Protein AF-G5JP55-F1 (afdb_monomer_lite)

Structure (mmCIF, N/CA/C/O backbone):
data_AF-G5JP55-F1
#
_entry.id   AF-G5JP55-F1
#
loop_
_atom_site.group_PDB
_atom_site.id
_atom_site.type_symbol
_atom_site.label_atom_id
_atom_site.label_alt_id
_atom_site.label_comp_id
_atom_site.label_asym_id
_atom_site.label_entity_id
_atom_site.label_seq_id
_atom_site.pdbx_PDB_ins_code
_atom_site.Cartn_x
_atom_site.Cartn_y
_atom_site.Cartn_z
_atom_site.occupancy
_atom_site.B_iso_or_equiv
_atom_site.auth_seq_id
_atom_site.auth_comp_id
_atom_site.auth_asym_id
_atom_site.auth_atom_id
_atom_site.pdbx_PDB_model_num
ATOM 1 N N . MET A 1 1 ? 12.398 4.820 -19.595 1.00 31.05 1 MET A N 1
ATOM 2 C CA . MET A 1 1 ? 13.301 5.887 -19.100 1.00 31.05 1 MET A CA 1
ATOM 3 C C . MET A 1 1 ? 13.538 5.677 -17.609 1.00 31.05 1 MET A C 1
ATOM 5 O O . MET A 1 1 ? 12.608 5.851 -16.837 1.00 31.05 1 MET A O 1
ATOM 9 N N . LYS A 1 2 ? 14.737 5.247 -17.197 1.00 30.53 2 LYS A N 1
ATOM 10 C CA . LYS A 1 2 ? 15.070 5.029 -15.778 1.00 30.53 2 LYS A CA 1
ATOM 11 C C . LYS A 1 2 ? 15.556 6.357 -15.182 1.00 30.53 2 LYS A C 1
ATOM 13 O O . LYS A 1 2 ? 16.634 6.822 -15.541 1.00 30.53 2 LYS A O 1
ATOM 18 N N . ARG A 1 3 ? 14.743 7.008 -14.343 1.00 32.28 3 ARG A N 1
ATOM 19 C CA . ARG A 1 3 ? 15.126 8.248 -13.647 1.00 32.28 3 ARG A CA 1
ATOM 20 C C . ARG A 1 3 ? 16.061 7.881 -12.488 1.00 32.28 3 ARG A C 1
ATOM 22 O O . ARG A 1 3 ? 15.629 7.239 -11.541 1.00 32.28 3 ARG A O 1
ATOM 29 N N . LYS A 1 4 ? 17.345 8.241 -12.586 1.00 31.53 4 LYS A N 1
ATOM 30 C CA . LYS A 1 4 ? 18.310 8.133 -11.481 1.00 31.53 4 LYS A CA 1
ATOM 31 C C . LYS A 1 4 ? 18.126 9.354 -10.580 1.00 31.53 4 LYS A C 1
ATOM 33 O O . LYS A 1 4 ? 18.517 10.448 -10.974 1.00 31.53 4 LYS A O 1
ATOM 38 N N . LEU A 1 5 ? 17.501 9.181 -9.418 1.00 36.06 5 LEU A N 1
ATOM 39 C CA . LEU A 1 5 ? 17.379 10.232 -8.410 1.00 36.06 5 LEU A CA 1
ATOM 40 C C . LEU A 1 5 ? 18.434 9.985 -7.325 1.00 36.06 5 LEU A C 1
ATOM 42 O O . LEU A 1 5 ? 18.391 8.982 -6.619 1.00 36.06 5 LEU A O 1
ATOM 46 N N . LEU A 1 6 ? 19.422 10.873 -7.258 1.00 40.09 6 LEU A N 1
ATOM 47 C CA . LEU A 1 6 ? 20.477 10.886 -6.250 1.00 40.09 6 LEU A CA 1
ATOM 48 C C . LEU A 1 6 ? 19.983 11.759 -5.091 1.00 40.09 6 LEU A C 1
ATOM 50 O O . LEU A 1 6 ? 19.770 12.945 -5.323 1.00 40.09 6 LEU A O 1
ATOM 54 N N . LEU A 1 7 ? 19.789 11.225 -3.880 1.00 39.97 7 LEU A N 1
ATOM 55 C CA . LEU A 1 7 ? 19.459 12.061 -2.718 1.00 39.97 7 LEU A CA 1
ATOM 56 C C . LEU A 1 7 ? 20.049 11.542 -1.399 1.00 39.97 7 LEU A C 1
ATOM 58 O O . LEU A 1 7 ? 20.184 10.346 -1.152 1.00 39.97 7 LEU A O 1
ATOM 62 N N . LEU A 1 8 ? 20.452 12.538 -0.614 1.00 34.12 8 LEU A N 1
ATOM 63 C CA . LEU A 1 8 ? 21.377 12.572 0.513 1.00 34.12 8 LEU A CA 1
ATOM 64 C C . LEU A 1 8 ? 20.809 11.888 1.773 1.00 34.12 8 LEU A C 1
ATOM 66 O O . LEU A 1 8 ? 19.683 12.171 2.181 1.00 34.12 8 LEU A O 1
ATOM 70 N N . LEU A 1 9 ? 21.612 11.040 2.428 1.00 37.06 9 LEU A N 1
ATOM 71 C CA . LEU A 1 9 ? 21.302 10.477 3.747 1.00 37.06 9 LEU A CA 1
ATOM 72 C C . LEU A 1 9 ? 21.323 11.578 4.819 1.00 37.06 9 LEU A C 1
ATOM 74 O O . LEU A 1 9 ? 22.388 12.093 5.153 1.00 37.06 9 LEU A O 1
ATOM 78 N N . CYS A 1 10 ? 20.182 11.847 5.451 1.00 31.34 10 CYS A N 1
ATOM 79 C CA . CYS A 1 10 ? 20.169 12.421 6.795 1.00 31.34 10 CYS A CA 1
ATOM 80 C C . CYS A 1 10 ? 20.219 11.281 7.819 1.00 31.34 10 CYS A C 1
ATOM 82 O O . CYS A 1 10 ? 19.204 10.671 8.151 1.00 31.34 10 CYS A O 1
ATOM 84 N N . LEU A 1 11 ? 21.433 10.996 8.293 1.00 40.41 11 LEU A N 1
ATOM 85 C CA . LEU A 1 11 ? 21.712 10.238 9.510 1.00 40.41 11 LEU A CA 1
ATOM 86 C C . LEU A 1 11 ? 21.425 11.116 10.736 1.00 40.41 11 LEU A C 1
ATOM 88 O O . LEU A 1 11 ? 22.062 12.148 10.914 1.00 40.41 11 LEU A O 1
ATOM 92 N N . LEU A 1 12 ? 20.525 10.664 11.607 1.00 37.44 12 LEU A N 1
ATOM 93 C CA . LEU A 1 12 ? 20.445 11.059 13.019 1.00 37.44 12 LEU A CA 1
ATOM 94 C C . LEU A 1 12 ? 20.212 9.750 13.800 1.00 37.44 12 LEU A C 1
ATOM 96 O O . LEU A 1 12 ? 19.154 9.144 13.663 1.00 37.44 12 LEU A O 1
ATOM 100 N N . ALA A 1 13 ? 21.284 9.092 14.271 1.00 38.56 13 ALA A N 1
ATOM 101 C CA . ALA A 1 13 ? 21.836 9.149 15.643 1.00 38.56 13 ALA A CA 1
ATOM 102 C C . ALA A 1 13 ? 20.791 8.703 16.692 1.00 38.56 13 ALA A C 1
ATOM 104 O O . ALA A 1 13 ? 19.726 9.294 16.776 1.00 38.56 13 ALA A O 1
ATOM 105 N N . SER A 1 14 ? 20.961 7.670 17.524 1.00 37.62 14 SER A N 1
ATOM 106 C CA . SER A 1 14 ? 22.057 7.275 18.437 1.00 37.62 14 SER A CA 1
ATOM 107 C C . SER A 1 14 ? 21.706 5.853 18.959 1.00 37.62 14 SER A C 1
ATOM 109 O O . SER A 1 14 ? 20.552 5.459 18.849 1.00 37.62 14 SER A O 1
ATOM 111 N N . GLY A 1 15 ? 22.532 4.990 19.548 1.00 33.09 15 GLY A N 1
ATOM 112 C CA . GLY A 1 15 ? 23.877 5.051 20.100 1.00 33.09 15 GLY A CA 1
ATOM 113 C C . GLY A 1 15 ? 24.236 3.667 20.690 1.00 33.09 15 GLY A C 1
ATOM 114 O O . GLY A 1 15 ? 23.366 2.822 20.879 1.00 33.09 15 GLY A O 1
ATOM 115 N N . ALA A 1 16 ? 25.529 3.477 20.969 1.00 34.06 16 ALA A N 1
ATOM 116 C CA . ALA A 1 16 ? 26.144 2.425 21.790 1.00 34.06 16 ALA A CA 1
ATOM 117 C C . ALA A 1 16 ? 25.977 0.941 21.376 1.00 34.06 16 ALA A C 1
ATOM 119 O O . ALA A 1 16 ? 25.134 0.219 21.893 1.00 34.06 16 ALA A O 1
ATOM 120 N N . PHE A 1 17 ? 26.941 0.434 20.600 1.00 32.62 17 PHE A N 1
ATOM 121 C CA . PHE A 1 17 ? 27.512 -0.894 20.860 1.00 32.62 17 PHE A CA 1
ATOM 122 C C . PHE A 1 17 ? 29.036 -0.755 20.926 1.00 32.62 17 PHE A C 1
ATOM 124 O O . PHE A 1 17 ? 29.725 -0.776 19.909 1.00 32.62 17 PHE A O 1
ATOM 131 N N . LEU A 1 18 ? 29.557 -0.554 22.139 1.00 34.22 18 LEU A N 1
ATOM 132 C CA . LEU A 1 18 ? 30.970 -0.758 22.434 1.00 34.22 18 LEU A CA 1
ATOM 133 C C . LEU A 1 18 ? 31.184 -2.223 22.840 1.00 34.22 18 LEU A C 1
ATOM 135 O O . LEU A 1 18 ? 30.596 -2.695 23.804 1.00 34.22 18 LEU A O 1
ATOM 139 N N . VAL A 1 19 ? 32.058 -2.873 22.068 1.00 33.69 19 VAL A N 1
ATOM 140 C CA . VAL A 1 19 ? 33.204 -3.691 22.503 1.00 33.69 19 VAL A CA 1
ATOM 141 C C . VAL A 1 19 ? 32.943 -4.895 23.415 1.00 33.69 19 VAL A C 1
ATOM 143 O O . VAL A 1 19 ? 32.694 -4.756 24.604 1.00 33.69 19 VAL A O 1
ATOM 146 N N . ALA A 1 20 ? 33.252 -6.079 22.876 1.00 27.98 20 ALA A N 1
ATOM 147 C CA . ALA A 1 20 ? 34.277 -6.956 23.453 1.00 27.98 20 ALA A CA 1
ATOM 148 C C . ALA A 1 20 ? 34.783 -7.941 22.384 1.00 27.98 20 ALA A C 1
ATOM 150 O O . ALA A 1 20 ? 34.287 -9.057 22.248 1.00 27.98 20 ALA A O 1
ATOM 151 N N . CYS A 1 21 ? 35.796 -7.526 21.619 1.00 26.97 21 CYS A N 1
ATOM 152 C CA . CYS A 1 21 ? 36.750 -8.485 21.070 1.00 26.97 21 CYS A CA 1
ATOM 153 C C . CYS A 1 21 ? 37.600 -8.986 22.237 1.00 26.97 21 CYS A C 1
ATOM 155 O O . CYS A 1 21 ? 38.150 -8.170 22.973 1.00 26.97 21 CYS A O 1
ATOM 157 N N . ASN A 1 22 ? 37.754 -10.300 22.374 1.00 34.53 22 ASN A N 1
ATOM 158 C CA . ASN A 1 22 ? 38.863 -10.858 23.132 1.00 34.53 22 ASN A CA 1
ATOM 159 C C . ASN A 1 22 ? 39.612 -11.839 22.217 1.00 34.53 22 ASN A C 1
ATOM 161 O O . ASN A 1 22 ? 38.991 -12.778 21.712 1.00 34.53 22 ASN A O 1
ATOM 165 N N . PRO A 1 23 ? 40.910 -11.618 21.944 1.00 34.75 23 PRO A N 1
ATOM 166 C CA . PRO A 1 23 ? 41.699 -12.494 21.100 1.00 34.75 23 PRO A CA 1
ATOM 167 C C . PRO A 1 23 ? 42.233 -13.656 21.943 1.00 34.75 23 PRO A C 1
ATOM 169 O O . PRO A 1 23 ? 42.807 -13.454 23.011 1.00 34.75 23 PRO A O 1
ATOM 172 N N . LYS A 1 24 ? 42.101 -14.885 21.448 1.00 30.25 24 LYS A N 1
ATOM 173 C CA . LYS A 1 24 ? 43.005 -15.973 21.832 1.00 30.25 24 LYS A CA 1
ATOM 174 C C . LYS A 1 24 ? 43.730 -16.442 20.583 1.00 30.25 24 LYS A C 1
ATOM 176 O O . LYS A 1 24 ? 43.198 -17.196 19.778 1.00 30.25 24 LYS A O 1
ATOM 181 N N . SER A 1 25 ? 44.948 -15.940 20.430 1.00 31.05 25 SER A N 1
ATOM 182 C CA . SER A 1 25 ? 45.995 -16.554 19.626 1.00 31.05 25 SER A CA 1
ATOM 183 C C . SER A 1 25 ? 46.407 -17.880 20.263 1.00 31.05 25 SER A C 1
ATOM 185 O O . SER A 1 25 ? 46.690 -17.888 21.455 1.00 31.05 25 SER A O 1
ATOM 187 N N . HIS A 1 26 ? 46.502 -18.953 19.479 1.00 29.47 26 HIS A N 1
ATOM 188 C CA . HIS A 1 26 ? 47.679 -19.825 19.439 1.00 29.47 26 HIS A CA 1
ATOM 189 C C . HIS A 1 26 ? 47.647 -20.677 18.159 1.00 29.47 26 HIS A C 1
ATOM 191 O O . HIS A 1 26 ? 46.625 -21.237 17.777 1.00 29.47 26 HIS A O 1
ATOM 197 N N . SER A 1 27 ? 48.799 -20.692 17.496 1.00 30.08 27 SER A N 1
ATOM 198 C CA . SER A 1 27 ? 49.192 -21.499 16.341 1.00 30.08 27 SER A CA 1
ATOM 199 C C . SER A 1 27 ? 49.196 -23.000 16.648 1.00 30.08 27 SER A C 1
ATOM 201 O O . SER A 1 27 ? 49.679 -23.381 17.711 1.00 30.08 27 SER A O 1
ATOM 203 N N . SER A 1 28 ? 48.746 -23.831 15.699 1.00 28.50 28 SER A N 1
ATOM 204 C CA . SER A 1 28 ? 49.565 -24.827 14.970 1.00 28.50 28 SER A CA 1
ATOM 205 C C . SER A 1 28 ? 48.704 -25.934 14.342 1.00 28.50 28 SER A C 1
ATOM 207 O O . SER A 1 28 ? 47.700 -26.370 14.896 1.00 28.50 28 SER A O 1
ATOM 209 N N . SER A 1 29 ? 49.131 -26.335 13.149 1.00 34.69 29 SER A N 1
ATOM 210 C CA . SER A 1 29 ? 48.690 -27.449 12.306 1.00 34.69 29 SER A CA 1
ATOM 211 C C . SER A 1 29 ? 48.745 -28.820 12.990 1.00 34.69 29 SER A C 1
ATOM 213 O O . SER A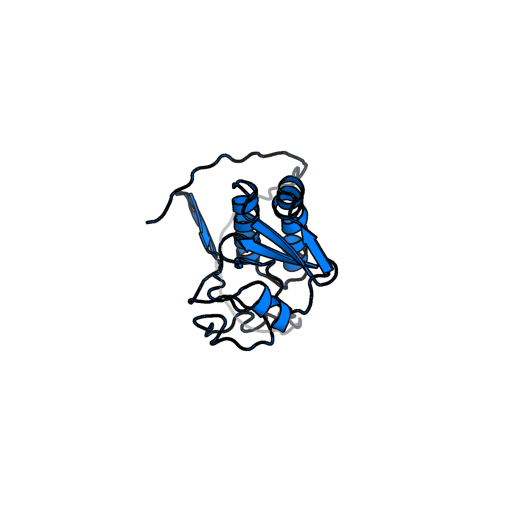 1 29 ? 49.655 -29.042 13.777 1.00 34.69 29 SER A O 1
ATOM 215 N N . ASP A 1 30 ? 47.832 -29.734 12.630 1.00 30.34 30 ASP A N 1
ATOM 216 C CA . ASP A 1 30 ? 48.171 -31.072 12.104 1.00 30.34 30 ASP A CA 1
ATOM 217 C C . ASP A 1 30 ? 46.927 -31.880 11.679 1.00 30.34 30 ASP A C 1
ATOM 219 O O . ASP A 1 30 ? 45.851 -31.798 12.271 1.00 30.34 30 ASP A O 1
ATOM 223 N N . GLN A 1 31 ? 47.087 -32.635 10.589 1.00 35.88 31 GLN A N 1
ATOM 224 C CA . GLN A 1 31 ? 46.127 -33.593 10.035 1.00 35.88 31 GLN A CA 1
ATOM 225 C C . GLN A 1 31 ? 45.999 -34.836 10.927 1.00 35.88 31 GLN A C 1
ATOM 227 O O . GLN A 1 31 ? 46.994 -35.290 11.477 1.00 35.88 31 GLN A O 1
ATOM 232 N N . THR A 1 32 ? 44.825 -35.478 10.956 1.00 28.69 32 THR A N 1
ATOM 233 C CA . THR A 1 32 ? 44.686 -36.953 10.895 1.00 28.69 32 THR A CA 1
ATOM 234 C C . THR A 1 32 ? 43.221 -37.367 10.692 1.00 28.69 32 THR A C 1
ATOM 236 O O . THR A 1 32 ? 42.300 -36.801 11.274 1.00 28.69 32 THR A O 1
ATOM 239 N N . ASN A 1 33 ? 43.022 -38.360 9.822 1.00 31.14 33 ASN A N 1
ATOM 240 C CA . ASN A 1 33 ? 41.762 -39.066 9.576 1.00 31.14 33 ASN A CA 1
ATOM 241 C C . ASN A 1 33 ? 41.444 -40.077 10.700 1.00 31.14 33 ASN A C 1
ATOM 243 O O . ASN A 1 33 ? 42.369 -40.555 11.350 1.00 31.14 33 ASN A O 1
ATOM 247 N N . VAL A 1 34 ? 40.162 -40.485 10.781 1.00 29.97 34 VAL A N 1
ATOM 248 C CA . VAL A 1 34 ? 39.610 -41.857 10.997 1.00 29.97 34 VAL A CA 1
ATOM 249 C C . VAL A 1 34 ? 38.376 -41.877 11.940 1.00 29.97 34 VAL A C 1
ATOM 251 O O . VAL A 1 34 ? 38.485 -41.776 13.152 1.00 29.97 34 VAL A O 1
ATOM 254 N N . THR A 1 35 ? 37.208 -42.048 11.301 1.00 28.62 35 THR A N 1
ATOM 255 C CA . THR A 1 35 ? 36.107 -43.022 11.534 1.00 28.62 35 THR A CA 1
ATOM 256 C C . THR A 1 35 ? 35.260 -43.083 12.835 1.00 28.62 35 THR A C 1
ATOM 258 O O . THR A 1 35 ? 35.727 -43.407 13.916 1.00 28.62 35 THR A O 1
ATOM 261 N N . SER A 1 36 ? 33.940 -42.963 12.587 1.00 28.34 36 SER A N 1
ATOM 262 C CA . SER A 1 36 ? 32.740 -43.614 13.176 1.00 28.34 36 SER A CA 1
ATOM 263 C C . SER A 1 36 ? 32.190 -43.284 14.579 1.00 28.34 36 SER A C 1
ATOM 265 O O . SER A 1 36 ? 32.750 -43.668 15.596 1.00 28.34 36 SER A O 1
ATOM 267 N N . SER A 1 37 ? 30.939 -42.795 14.529 1.00 33.56 37 SER A N 1
ATOM 268 C CA . SER A 1 37 ? 29.747 -43.204 15.303 1.00 33.56 37 SER A CA 1
ATOM 269 C C . SER A 1 37 ? 29.637 -42.870 16.795 1.00 33.56 37 SER A C 1
ATOM 271 O O . SER A 1 37 ? 30.176 -43.580 17.631 1.00 33.56 37 SER A O 1
ATOM 273 N N . ALA A 1 38 ? 28.733 -41.939 17.121 1.00 29.89 38 ALA A N 1
ATOM 274 C CA . ALA A 1 38 ? 27.672 -42.146 18.116 1.00 29.89 38 ALA A CA 1
ATOM 275 C C . ALA A 1 38 ? 26.625 -41.024 18.014 1.00 29.89 38 ALA A C 1
ATOM 277 O O . ALA A 1 38 ? 26.961 -39.843 17.974 1.00 29.89 38 ALA A O 1
ATOM 278 N N . ASN A 1 39 ? 25.355 -41.424 17.940 1.00 40.28 39 ASN A N 1
ATOM 279 C CA . ASN A 1 39 ? 24.189 -40.553 18.036 1.00 40.28 39 ASN A CA 1
ATOM 280 C C . ASN A 1 39 ? 24.181 -39.820 19.381 1.00 40.28 39 ASN A C 1
ATOM 282 O O . ASN A 1 39 ? 24.238 -40.486 20.411 1.00 40.28 39 ASN A O 1
ATOM 286 N N . ASP A 1 40 ? 23.958 -38.507 19.375 1.00 30.39 40 ASP A N 1
ATOM 287 C CA . ASP A 1 40 ? 23.169 -37.891 20.440 1.00 30.39 40 ASP A CA 1
ATOM 288 C C . ASP A 1 40 ? 22.392 -36.673 19.930 1.00 30.39 40 ASP A C 1
ATOM 290 O O . ASP A 1 40 ? 22.802 -35.967 19.006 1.00 30.39 40 ASP A O 1
ATOM 294 N N . GLY A 1 41 ? 21.186 -36.533 20.460 1.00 33.62 41 GLY A N 1
ATOM 295 C CA . GLY A 1 41 ? 20.077 -35.844 19.837 1.00 33.62 41 GLY A CA 1
ATOM 296 C C . GLY A 1 41 ? 20.152 -34.322 19.835 1.00 33.62 41 GLY A C 1
ATOM 297 O O . GLY A 1 41 ? 20.557 -33.659 20.784 1.00 33.62 41 GLY A O 1
ATOM 298 N N . SER A 1 42 ? 19.573 -33.756 18.783 1.00 33.78 42 SER A N 1
ATOM 299 C CA . SER A 1 42 ? 18.746 -32.566 18.924 1.00 33.78 42 SER A CA 1
ATOM 300 C C . SER A 1 42 ? 17.773 -32.543 17.748 1.00 33.78 42 SER A C 1
ATOM 302 O O . SER A 1 42 ? 18.229 -32.589 16.599 1.00 33.78 42 SER A O 1
ATOM 304 N N . PRO A 1 43 ? 16.444 -32.500 17.960 1.00 37.97 43 PRO A N 1
ATOM 305 C CA . PRO A 1 43 ? 15.542 -32.143 16.886 1.00 37.97 43 PRO A CA 1
ATOM 306 C C . PRO A 1 43 ? 15.907 -30.710 16.526 1.00 37.97 43 PRO A C 1
ATOM 308 O O . PRO A 1 43 ? 15.548 -29.769 17.230 1.00 37.97 43 PRO A O 1
ATOM 311 N N . SER A 1 44 ? 16.670 -30.551 15.444 1.00 32.47 44 SER A N 1
ATOM 312 C CA . SER A 1 44 ? 16.795 -29.275 14.766 1.00 32.47 44 SER A CA 1
ATOM 313 C C . SER A 1 44 ? 15.368 -28.835 14.487 1.00 32.47 44 SER A C 1
ATOM 315 O O . SER A 1 44 ? 14.689 -29.389 13.616 1.00 32.47 44 SER A O 1
ATOM 317 N N . THR A 1 45 ? 14.878 -27.890 15.287 1.00 40.94 45 THR A N 1
ATOM 318 C CA . THR A 1 45 ? 13.671 -27.134 15.013 1.00 40.94 45 THR A CA 1
ATOM 319 C C . THR A 1 45 ? 14.003 -26.362 13.753 1.00 40.94 45 THR A C 1
ATOM 321 O O . THR A 1 45 ? 14.465 -25.224 13.790 1.00 40.94 45 THR A O 1
ATOM 324 N N . ARG A 1 46 ? 13.823 -27.038 12.610 1.00 38.75 46 ARG A N 1
ATOM 325 C CA . ARG A 1 46 ? 13.623 -26.425 11.309 1.00 38.75 46 ARG A CA 1
ATOM 326 C C . ARG A 1 46 ? 12.600 -25.340 11.574 1.00 38.75 46 ARG A C 1
ATOM 328 O O . ARG A 1 46 ? 11.415 -25.629 11.750 1.00 38.75 46 ARG A O 1
ATOM 335 N N . GLY A 1 47 ? 13.083 -24.103 11.692 1.00 38.44 47 GLY A N 1
ATOM 336 C CA . GLY A 1 47 ? 12.224 -22.938 11.672 1.00 38.44 47 GLY A CA 1
ATOM 337 C C . GLY A 1 47 ? 11.293 -23.139 10.491 1.00 38.44 47 GLY A C 1
ATOM 338 O O . GLY A 1 47 ? 11.748 -23.597 9.440 1.00 38.44 47 GLY A O 1
ATOM 339 N N . LYS A 1 48 ? 9.994 -22.912 10.696 1.00 35.62 48 LYS A N 1
ATOM 340 C CA . LYS A 1 48 ? 9.005 -22.955 9.623 1.00 35.62 48 LYS A CA 1
ATOM 341 C C . LYS A 1 48 ? 9.451 -21.963 8.545 1.00 35.62 48 LYS A C 1
ATOM 343 O O . LYS A 1 48 ? 9.095 -20.793 8.581 1.00 35.62 48 LYS A O 1
ATOM 348 N N . PHE A 1 49 ? 10.285 -22.411 7.615 1.00 35.84 49 PHE A N 1
ATOM 349 C CA . PHE A 1 49 ? 10.463 -21.756 6.341 1.00 35.84 49 PHE A CA 1
ATOM 350 C C . PHE A 1 49 ? 9.125 -21.968 5.656 1.00 35.84 49 PHE A C 1
ATOM 352 O O . PHE A 1 49 ? 8.793 -23.085 5.258 1.00 35.84 49 PHE A O 1
ATOM 359 N N . HIS A 1 50 ? 8.311 -20.916 5.648 1.00 46.59 50 HIS A N 1
ATOM 360 C CA . HIS A 1 50 ? 7.095 -20.865 4.859 1.00 46.59 50 HIS A CA 1
ATOM 361 C C . HIS A 1 50 ? 7.508 -21.144 3.410 1.00 46.59 50 HIS A C 1
ATOM 363 O O . HIS A 1 50 ? 8.116 -20.290 2.768 1.00 46.59 50 HIS A O 1
ATOM 369 N N . LYS A 1 51 ? 7.275 -22.370 2.925 1.00 43.03 51 LYS A N 1
ATOM 370 C CA . LYS A 1 51 ? 7.402 -22.672 1.498 1.00 43.03 51 LYS A CA 1
ATOM 371 C C . LYS A 1 51 ? 6.406 -21.766 0.766 1.00 43.03 51 LYS A C 1
ATOM 373 O O . LYS A 1 51 ? 5.229 -21.801 1.108 1.00 43.03 51 LYS A O 1
ATOM 378 N N . ASN A 1 52 ? 6.929 -20.957 -0.158 1.00 55.62 52 ASN A N 1
ATOM 379 C CA . ASN A 1 52 ? 6.248 -19.943 -0.970 1.00 55.62 52 ASN A CA 1
ATOM 380 C C . ASN A 1 52 ? 5.293 -19.019 -0.196 1.00 55.62 52 ASN A C 1
ATOM 382 O O . ASN A 1 52 ? 4.079 -19.193 -0.227 1.00 55.62 52 ASN A O 1
ATOM 386 N N . ARG A 1 53 ? 5.846 -17.988 0.473 1.00 64.94 53 ARG A N 1
ATOM 387 C CA . ARG A 1 53 ? 5.042 -16.817 0.896 1.00 64.94 53 ARG A CA 1
ATOM 388 C C . ARG A 1 53 ? 4.444 -16.074 -0.299 1.00 64.94 53 ARG A C 1
ATOM 390 O O . ARG A 1 53 ? 3.372 -15.492 -0.167 1.00 64.94 53 ARG A O 1
ATOM 397 N N . HIS A 1 54 ? 5.137 -16.137 -1.431 1.00 70.69 54 HIS A N 1
ATOM 398 C CA . HIS A 1 54 ? 4.788 -15.430 -2.651 1.00 70.69 54 HIS A CA 1
ATOM 399 C C . HIS A 1 54 ? 4.221 -16.406 -3.676 1.00 70.69 54 HIS A C 1
ATOM 401 O O . HIS A 1 54 ? 4.757 -17.512 -3.807 1.00 70.69 54 HIS A O 1
ATOM 407 N N . PRO A 1 55 ? 3.125 -16.047 -4.364 1.00 73.88 55 PRO A N 1
ATOM 408 C CA . PRO A 1 55 ? 2.609 -16.848 -5.459 1.00 73.88 55 PRO A CA 1
ATOM 409 C C . PRO A 1 55 ? 3.618 -16.876 -6.615 1.00 73.88 55 PRO A C 1
ATOM 411 O O . PRO A 1 55 ? 4.258 -15.871 -6.921 1.00 73.88 55 PRO A O 1
ATOM 414 N N . ASP A 1 56 ? 3.732 -18.031 -7.272 1.00 76.69 56 ASP A N 1
ATOM 415 C CA . ASP A 1 56 ? 4.604 -18.190 -8.445 1.00 76.69 56 ASP A CA 1
ATOM 416 C C . ASP A 1 56 ? 4.063 -17.435 -9.676 1.00 76.69 56 ASP A C 1
ATOM 418 O O . ASP A 1 56 ? 4.826 -17.119 -10.586 1.00 76.69 56 ASP A O 1
ATOM 422 N N . ASP A 1 57 ? 2.760 -17.128 -9.689 1.00 83.00 57 ASP A N 1
ATOM 423 C CA . ASP A 1 57 ? 2.077 -16.394 -10.756 1.00 83.00 57 ASP A CA 1
ATOM 424 C C . ASP A 1 57 ? 1.210 -15.272 -10.164 1.00 83.00 57 ASP A C 1
ATOM 426 O O . ASP A 1 57 ? 0.316 -15.518 -9.346 1.00 83.00 57 ASP A O 1
ATOM 430 N N . LEU A 1 58 ? 1.508 -14.031 -10.551 1.00 88.56 58 LEU A N 1
ATOM 431 C CA . LEU A 1 58 ? 0.750 -12.842 -10.165 1.00 88.56 58 LEU A CA 1
ATOM 432 C C . LEU A 1 58 ? -0.166 -12.425 -11.321 1.00 88.56 58 LEU A C 1
ATOM 434 O O . LEU A 1 58 ? 0.254 -12.471 -12.478 1.00 88.56 58 LEU A O 1
ATOM 438 N N . PRO A 1 59 ? -1.395 -11.961 -11.037 1.00 91.88 59 PRO A N 1
ATOM 439 C CA . PRO A 1 59 ? -2.294 -11.488 -12.079 1.00 91.88 59 PRO A CA 1
ATOM 440 C C . PRO A 1 59 ? -1.696 -10.277 -12.812 1.00 91.88 59 PRO A C 1
ATOM 442 O O . PRO A 1 59 ? -0.950 -9.477 -12.248 1.00 91.88 59 PRO A O 1
ATOM 445 N N . VAL A 1 60 ? -2.048 -10.118 -14.087 1.00 91.81 60 VAL A N 1
ATOM 446 C CA . VAL A 1 60 ? -1.565 -8.998 -14.915 1.00 91.81 60 VAL A CA 1
ATOM 447 C C . VAL A 1 60 ? -2.153 -7.642 -14.493 1.00 91.81 60 VAL A C 1
ATOM 449 O O . VAL A 1 60 ? -1.552 -6.601 -14.758 1.00 91.81 60 VAL A O 1
ATOM 452 N N . ASP A 1 61 ? -3.317 -7.648 -13.842 1.00 93.94 61 ASP A N 1
ATOM 453 C CA . ASP A 1 61 ? -4.031 -6.484 -13.317 1.00 93.94 61 ASP A CA 1
ATOM 454 C C . ASP A 1 61 ? -5.102 -6.899 -12.288 1.00 93.94 61 ASP A C 1
ATOM 456 O O . ASP A 1 61 ? -5.359 -8.084 -12.060 1.00 93.94 61 ASP A O 1
ATOM 460 N N . ALA A 1 62 ? -5.746 -5.908 -11.667 1.00 93.75 62 ALA A N 1
ATOM 461 C CA . ALA A 1 62 ? -6.815 -6.113 -10.693 1.00 93.75 62 ALA A CA 1
ATOM 462 C C . ALA A 1 62 ? -8.053 -6.845 -11.245 1.00 93.75 62 ALA A C 1
ATOM 464 O O . ALA A 1 62 ? -8.770 -7.477 -10.464 1.00 93.75 62 ALA A O 1
ATOM 465 N N . ASP A 1 63 ? -8.341 -6.758 -12.546 1.00 94.69 63 ASP A N 1
ATOM 466 C CA . ASP A 1 63 ? -9.503 -7.415 -13.167 1.00 94.69 63 ASP A CA 1
ATOM 467 C C . ASP A 1 63 ? -9.278 -8.918 -13.322 1.00 94.69 63 ASP A C 1
ATOM 469 O O . ASP A 1 63 ? -10.200 -9.715 -13.150 1.00 94.69 63 ASP A O 1
ATOM 473 N N . SER A 1 64 ? -8.025 -9.301 -13.558 1.00 93.81 64 SER A N 1
ATOM 474 C CA . SER A 1 64 ? -7.576 -10.692 -13.610 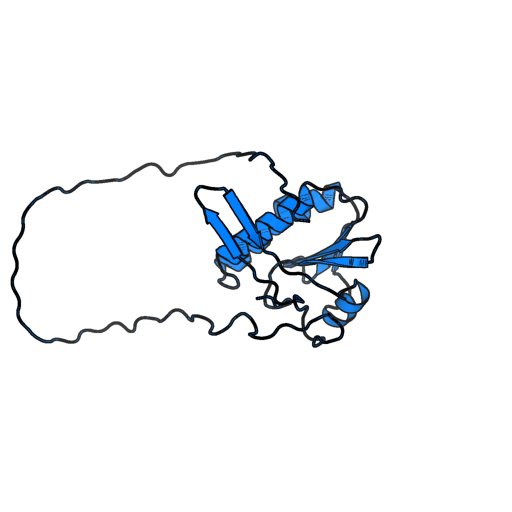1.00 93.81 64 SER A CA 1
ATOM 475 C C . SER A 1 64 ? -7.347 -11.300 -12.219 1.00 93.81 64 SER A C 1
ATOM 477 O O . SER A 1 64 ? -7.183 -12.514 -12.084 1.00 93.81 64 SER A O 1
ATOM 479 N N . ALA A 1 65 ? -7.310 -10.470 -11.174 1.00 93.25 65 ALA A N 1
ATOM 480 C CA . ALA A 1 65 ? -7.063 -10.887 -9.802 1.00 93.25 65 ALA A CA 1
ATOM 481 C C . ALA A 1 65 ? -8.330 -11.399 -9.100 1.00 93.25 65 ALA A C 1
ATOM 483 O O . ALA A 1 65 ? -9.446 -10.908 -9.302 1.00 93.25 65 ALA A O 1
ATOM 484 N N . LYS A 1 66 ? -8.143 -12.339 -8.167 1.00 93.75 66 LYS A N 1
ATOM 485 C CA . LYS A 1 66 ? -9.178 -12.663 -7.178 1.00 93.75 66 LYS A CA 1
ATOM 486 C C . LYS A 1 66 ? -9.446 -11.441 -6.292 1.00 93.75 66 LYS A C 1
ATOM 488 O O . LYS A 1 66 ? -8.573 -10.604 -6.081 1.00 93.75 66 LYS A O 1
ATOM 493 N N . LYS A 1 67 ? -10.662 -11.349 -5.749 1.00 94.62 67 LYS A N 1
ATOM 494 C CA . LYS A 1 67 ? -11.091 -10.239 -4.878 1.00 94.62 67 LYS A CA 1
ATOM 495 C C . LYS A 1 67 ? -10.947 -10.554 -3.380 1.00 94.62 67 LYS A C 1
ATOM 497 O O . LYS A 1 67 ? -11.652 -9.980 -2.562 1.00 94.62 67 LYS A O 1
ATOM 502 N N . ASP A 1 68 ? -10.071 -11.491 -3.021 1.00 94.56 68 ASP A N 1
ATOM 503 C CA . ASP A 1 68 ? -9.798 -11.896 -1.635 1.00 94.56 68 ASP A CA 1
ATOM 504 C C . ASP A 1 68 ? -8.700 -11.055 -0.972 1.00 94.56 68 ASP A C 1
ATOM 506 O O . ASP A 1 68 ? -8.733 -10.831 0.237 1.00 94.56 68 ASP A O 1
ATOM 510 N N . LYS A 1 69 ? -7.738 -10.581 -1.766 1.00 94.62 69 LYS A N 1
ATOM 511 C CA . LYS A 1 69 ? -6.640 -9.703 -1.358 1.00 94.62 69 LYS A CA 1
ATOM 512 C C . LYS A 1 69 ? -6.282 -8.753 -2.490 1.00 94.62 69 LYS A C 1
ATOM 514 O O . LYS A 1 69 ? -6.736 -8.899 -3.623 1.00 94.62 69 LYS A O 1
ATOM 519 N N . ILE A 1 70 ? -5.445 -7.777 -2.180 1.00 95.56 70 ILE A N 1
ATOM 520 C CA . ILE A 1 70 ? -4.770 -6.991 -3.207 1.00 95.56 70 ILE A CA 1
ATOM 521 C C . ILE A 1 70 ? -3.608 -7.827 -3.736 1.00 95.56 70 ILE A C 1
ATOM 523 O O . ILE A 1 70 ? -2.888 -8.457 -2.968 1.00 95.56 70 ILE A O 1
ATOM 527 N N . TYR A 1 71 ? -3.416 -7.843 -5.043 1.00 94.12 71 TYR A N 1
ATOM 528 C CA . TYR A 1 71 ? -2.291 -8.504 -5.678 1.00 94.12 71 TYR A CA 1
ATOM 529 C C . TYR A 1 71 ? -1.410 -7.428 -6.293 1.00 94.12 71 TYR A C 1
ATOM 531 O O . TYR A 1 71 ? -1.902 -6.525 -6.965 1.00 94.12 71 TYR A O 1
ATOM 539 N N . ALA A 1 72 ? -0.108 -7.521 -6.073 1.00 91.25 72 ALA A N 1
ATOM 540 C CA . ALA A 1 72 ? 0.832 -6.895 -6.973 1.00 91.25 72 ALA A CA 1
ATOM 541 C C . ALA A 1 72 ? 0.619 -7.450 -8.381 1.00 91.25 72 ALA A C 1
ATOM 543 O O . ALA A 1 72 ? 0.286 -8.624 -8.560 1.00 91.25 72 ALA A O 1
ATOM 544 N N . THR A 1 73 ? 0.824 -6.611 -9.376 1.00 83.12 73 THR A N 1
ATOM 545 C CA . THR A 1 73 ? 0.533 -6.922 -10.771 1.00 83.12 73 THR A CA 1
ATOM 546 C C . THR A 1 73 ? 1.794 -6.727 -11.585 1.00 83.12 73 THR A C 1
ATOM 548 O O . THR A 1 73 ? 2.414 -5.699 -11.373 1.00 83.12 73 THR A O 1
ATOM 551 N N . ASP A 1 74 ? 2.088 -7.610 -12.550 1.00 65.56 74 ASP A N 1
ATOM 552 C CA . ASP A 1 74 ? 3.180 -7.502 -13.553 1.00 65.56 74 ASP A CA 1
ATOM 553 C C . ASP A 1 74 ? 4.521 -8.236 -13.320 1.00 65.56 74 ASP A C 1
ATOM 555 O O . ASP A 1 74 ? 5.523 -7.939 -13.969 1.00 65.56 74 ASP A O 1
ATOM 559 N N . GLY A 1 75 ? 4.558 -9.278 -12.485 1.00 62.75 75 GLY A N 1
ATOM 560 C CA . GLY A 1 75 ? 5.814 -9.997 -12.218 1.00 62.75 75 GLY A CA 1
ATOM 561 C C . GLY A 1 75 ? 6.790 -9.177 -11.373 1.00 62.75 75 GLY A C 1
ATOM 562 O O . GLY A 1 75 ? 7.980 -9.500 -11.328 1.00 62.75 75 GLY A O 1
ATOM 563 N N . SER A 1 76 ? 6.264 -8.156 -10.697 1.00 68.19 76 SER A N 1
ATOM 564 C CA . SER A 1 76 ? 6.972 -7.244 -9.820 1.00 68.19 76 SER A CA 1
ATOM 565 C C . SER A 1 76 ? 7.723 -8.016 -8.741 1.00 68.19 76 SER A C 1
ATOM 567 O O . SER A 1 76 ? 7.112 -8.670 -7.902 1.00 68.19 76 SER A O 1
ATOM 569 N N . GLU A 1 77 ? 9.049 -7.951 -8.794 1.00 71.50 77 GLU A N 1
ATOM 570 C CA . GLU A 1 77 ? 9.927 -8.550 -7.793 1.00 71.50 77 GLU A CA 1
ATOM 571 C C . GLU A 1 77 ? 10.252 -7.530 -6.714 1.00 71.50 77 GLU A C 1
ATOM 573 O O . GLU A 1 77 ? 10.480 -6.351 -7.008 1.00 71.50 77 GLU A O 1
ATOM 578 N N . ILE A 1 78 ? 10.345 -7.988 -5.473 1.00 77.38 78 ILE A N 1
ATOM 579 C CA . ILE A 1 78 ? 10.823 -7.176 -4.366 1.00 77.38 78 ILE A CA 1
ATOM 580 C C . ILE A 1 78 ? 12.231 -7.580 -4.001 1.00 77.38 78 ILE A C 1
ATOM 582 O O . ILE A 1 78 ? 12.492 -8.639 -3.433 1.00 77.38 78 ILE A O 1
ATOM 586 N N . TYR A 1 79 ? 13.153 -6.669 -4.264 1.00 72.75 79 TYR A N 1
ATOM 587 C CA . TYR A 1 79 ? 14.530 -6.860 -3.870 1.00 72.75 79 TYR A CA 1
ATOM 588 C C . TYR A 1 79 ? 15.196 -5.532 -3.557 1.00 72.75 79 TYR A C 1
ATOM 590 O O . TYR A 1 79 ? 14.897 -4.503 -4.166 1.00 72.75 79 TYR A O 1
ATOM 598 N N . TYR A 1 80 ? 16.110 -5.580 -2.594 1.00 73.62 80 TYR A N 1
ATOM 599 C CA . TYR A 1 80 ? 17.004 -4.485 -2.275 1.00 73.62 80 TYR A CA 1
ATOM 600 C C . TYR A 1 80 ? 18.447 -4.955 -2.463 1.00 73.62 80 TYR A C 1
ATOM 602 O O . TYR A 1 80 ? 18.959 -5.707 -1.629 1.00 73.62 80 TYR A O 1
ATOM 610 N N . GLU A 1 81 ? 19.108 -4.505 -3.532 1.00 67.25 81 GLU A N 1
ATOM 611 C CA . GLU A 1 81 ? 20.521 -4.802 -3.779 1.00 67.25 81 GLU A CA 1
ATOM 612 C C . GLU A 1 81 ? 21.398 -3.668 -3.253 1.00 67.25 81 GLU A C 1
ATOM 614 O O . GLU A 1 81 ? 21.267 -2.514 -3.675 1.00 67.25 81 GLU A O 1
ATOM 619 N N . GLY A 1 82 ? 22.319 -4.000 -2.350 1.00 65.19 82 GLY A N 1
ATOM 620 C CA . GLY A 1 82 ? 23.433 -3.125 -1.999 1.00 65.19 82 GLY A CA 1
ATOM 621 C C . GLY A 1 82 ? 24.712 -3.641 -2.646 1.00 65.19 82 GLY A C 1
ATOM 622 O O . GLY A 1 82 ? 25.210 -4.686 -2.236 1.00 65.19 82 GLY A O 1
ATOM 623 N N . SER A 1 83 ? 25.260 -2.912 -3.621 1.00 47.28 83 SER A N 1
ATOM 624 C CA . SER A 1 83 ? 26.594 -3.186 -4.179 1.00 47.28 83 SER A CA 1
ATOM 625 C C . SER A 1 83 ? 27.543 -2.000 -3.962 1.00 47.28 83 SER A C 1
ATOM 627 O O . SER A 1 83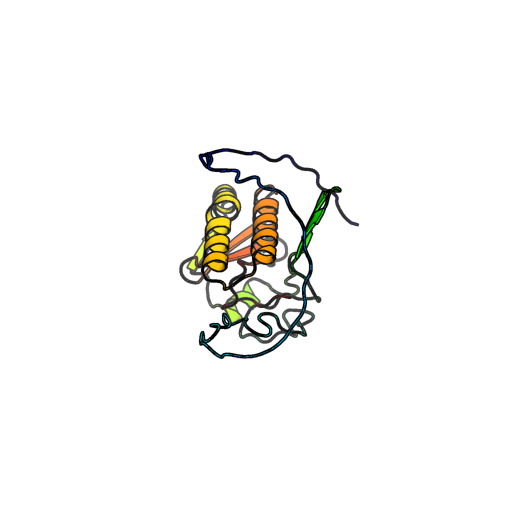 ? 27.113 -0.899 -3.615 1.00 47.28 83 SER A O 1
ATOM 629 N N . SER A 1 84 ? 28.838 -2.196 -4.239 1.00 50.84 84 SER A N 1
ATOM 630 C CA . SER A 1 84 ? 29.875 -1.146 -4.279 1.00 50.84 84 SER A CA 1
ATOM 631 C C . SER A 1 84 ? 29.592 -0.007 -5.279 1.00 50.84 84 SER A C 1
ATOM 633 O O . SER A 1 84 ? 30.337 0.969 -5.310 1.00 50.84 84 SER A O 1
ATOM 635 N N . SER A 1 85 ? 28.518 -0.109 -6.075 1.00 53.66 85 SER A N 1
ATOM 636 C CA . SER A 1 85 ? 28.121 0.847 -7.117 1.00 53.66 85 SER A CA 1
ATOM 637 C C . SER A 1 85 ? 26.781 1.564 -6.871 1.00 53.66 85 SER A C 1
ATOM 639 O O . SER A 1 85 ? 26.425 2.454 -7.645 1.00 53.66 85 SER A O 1
ATOM 641 N N . GLY A 1 86 ? 26.040 1.227 -5.804 1.00 58.97 86 GLY A N 1
ATOM 642 C CA . GLY A 1 86 ? 24.784 1.899 -5.451 1.00 58.97 86 GLY A CA 1
ATOM 643 C C . GLY A 1 86 ? 23.745 1.007 -4.767 1.00 58.97 86 GLY A C 1
ATOM 644 O O . GLY A 1 86 ? 23.924 -0.204 -4.631 1.00 58.97 86 GLY A O 1
ATOM 645 N N . LEU A 1 87 ? 22.655 1.649 -4.335 1.00 64.81 87 LEU A N 1
ATOM 646 C CA . LEU A 1 87 ? 21.491 1.039 -3.688 1.00 64.81 87 LEU A CA 1
ATOM 647 C C . LEU A 1 87 ? 20.344 0.973 -4.703 1.00 64.81 87 LEU A C 1
ATOM 649 O O . LEU A 1 87 ? 19.986 2.002 -5.281 1.00 64.81 87 LEU A O 1
ATOM 653 N N . THR A 1 88 ? 19.765 -0.206 -4.922 1.00 65.31 88 THR A N 1
ATOM 654 C CA . THR A 1 88 ? 18.572 -0.363 -5.772 1.00 65.31 88 THR A CA 1
ATOM 655 C C . THR A 1 88 ? 17.463 -1.062 -5.005 1.00 65.31 88 THR A C 1
ATOM 657 O O . THR A 1 88 ? 17.728 -1.980 -4.236 1.00 65.31 88 THR A O 1
ATOM 660 N N . ALA A 1 89 ? 16.228 -0.601 -5.194 1.00 67.69 89 ALA A N 1
ATOM 661 C CA . ALA A 1 89 ? 15.032 -1.202 -4.628 1.00 67.69 89 ALA A CA 1
ATOM 662 C C . ALA A 1 89 ? 14.023 -1.430 -5.754 1.00 67.69 89 ALA A C 1
ATOM 664 O O . ALA A 1 89 ? 13.754 -0.509 -6.530 1.00 67.69 89 ALA A O 1
ATOM 665 N N . SER A 1 90 ? 13.470 -2.635 -5.826 1.00 70.69 90 SER A N 1
ATOM 666 C CA . SER A 1 90 ? 12.291 -2.940 -6.630 1.00 70.69 90 SER A CA 1
ATOM 667 C C . SER A 1 90 ? 11.093 -3.089 -5.697 1.00 70.69 90 SER A C 1
ATOM 669 O O . SER A 1 90 ? 11.216 -3.668 -4.617 1.00 70.69 90 SER A O 1
ATOM 671 N N . ALA A 1 91 ? 9.966 -2.493 -6.074 1.00 73.38 91 ALA A N 1
ATOM 672 C CA . ALA A 1 91 ? 8.723 -2.534 -5.316 1.00 73.38 91 ALA A CA 1
ATOM 673 C C . ALA A 1 91 ? 7.570 -2.868 -6.269 1.00 73.38 91 ALA A C 1
ATOM 675 O O . ALA A 1 91 ? 7.688 -2.576 -7.463 1.00 73.38 91 ALA A O 1
ATOM 676 N N . PRO A 1 92 ? 6.469 -3.441 -5.764 1.00 85.19 92 PRO A N 1
ATOM 677 C CA . PRO A 1 92 ? 5.418 -3.939 -6.631 1.00 85.19 92 PRO A CA 1
ATOM 678 C C . PRO A 1 92 ? 4.591 -2.842 -7.292 1.00 85.19 92 PRO A C 1
ATOM 680 O O . PRO A 1 92 ? 4.445 -1.756 -6.723 1.00 85.19 92 PRO A O 1
ATOM 683 N N . ASP A 1 93 ? 4.032 -3.151 -8.463 1.00 88.62 93 ASP A N 1
ATOM 684 C CA . ASP A 1 93 ? 2.983 -2.348 -9.098 1.00 88.62 93 ASP A CA 1
ATOM 685 C C . ASP A 1 93 ? 1.593 -2.898 -8.729 1.00 88.62 93 ASP A C 1
ATOM 687 O O . ASP A 1 93 ? 1.453 -4.057 -8.342 1.00 88.62 93 ASP A O 1
ATOM 691 N N . TYR A 1 94 ? 0.561 -2.062 -8.826 1.00 93.81 94 TYR A N 1
ATOM 692 C CA . TYR A 1 94 ? -0.828 -2.371 -8.468 1.00 93.81 94 TYR A CA 1
ATOM 693 C C . TYR A 1 94 ? -1.787 -1.938 -9.584 1.00 93.81 94 TYR A C 1
ATOM 695 O O . TYR A 1 94 ? -2.793 -1.256 -9.371 1.00 93.81 94 TYR A O 1
ATOM 703 N N . LYS A 1 95 ? -1.466 -2.321 -10.814 1.00 94.12 95 LYS A N 1
ATOM 704 C CA . LYS A 1 95 ? -2.205 -1.987 -12.025 1.00 94.12 95 LYS A CA 1
ATOM 705 C C . LYS A 1 95 ? -3.679 -2.378 -11.917 1.00 94.12 95 LYS A C 1
ATOM 707 O O . LYS A 1 95 ? -4.044 -3.510 -11.611 1.00 94.12 95 LYS A O 1
ATOM 712 N N . GLY A 1 96 ? -4.548 -1.418 -12.217 1.00 95.06 96 GLY A N 1
ATOM 713 C CA . GLY A 1 96 ? -6.001 -1.599 -12.165 1.00 95.06 96 GLY A CA 1
ATOM 714 C C . GLY A 1 96 ? -6.601 -1.482 -10.761 1.00 95.06 96 GLY A C 1
ATOM 715 O O . GLY A 1 96 ? -7.821 -1.384 -10.648 1.00 95.06 96 GLY A O 1
ATOM 716 N N . TYR A 1 97 ? -5.792 -1.420 -9.696 1.00 97.62 97 TYR A N 1
ATOM 717 C CA . TYR A 1 97 ? -6.316 -1.156 -8.361 1.00 97.62 97 TYR A CA 1
ATOM 718 C C . TYR A 1 97 ? -6.643 0.327 -8.203 1.00 97.62 97 TYR A C 1
ATOM 720 O O . TYR A 1 97 ? -5.768 1.191 -8.147 1.00 97.62 97 TYR A O 1
ATOM 728 N N . THR A 1 98 ? -7.935 0.611 -8.102 1.00 98.00 98 THR A N 1
ATOM 729 C CA . THR A 1 98 ? -8.498 1.907 -7.716 1.00 98.00 98 THR A CA 1
ATOM 730 C C . THR A 1 98 ? -9.076 1.859 -6.308 1.00 98.00 98 THR A C 1
ATOM 732 O O . THR A 1 98 ? -9.290 0.777 -5.753 1.00 98.00 98 THR A O 1
ATOM 735 N N . ALA A 1 99 ? -9.398 3.018 -5.730 1.00 98.00 99 ALA A N 1
ATOM 736 C CA . ALA A 1 99 ? -10.057 3.072 -4.425 1.00 98.00 99 ALA A CA 1
ATOM 737 C C . ALA A 1 99 ? -11.342 2.234 -4.354 1.00 98.00 99 ALA A C 1
ATOM 739 O O . ALA A 1 99 ? -11.590 1.597 -3.333 1.00 98.00 99 ALA A O 1
ATOM 740 N N . ASP A 1 100 ? -12.131 2.184 -5.428 1.00 97.50 100 ASP A N 1
ATOM 741 C CA . ASP A 1 100 ? -13.378 1.416 -5.446 1.00 97.50 100 ASP A CA 1
ATOM 742 C C . ASP A 1 100 ? -13.108 -0.088 -5.474 1.00 97.50 100 ASP A C 1
ATOM 744 O O . ASP A 1 100 ? -13.703 -0.837 -4.701 1.00 97.50 100 ASP A O 1
ATOM 748 N N . THR A 1 101 ? -12.145 -0.533 -6.286 1.00 97.50 101 THR A N 1
ATOM 749 C CA . THR A 1 101 ? -11.740 -1.950 -6.298 1.00 97.50 101 THR A CA 1
ATOM 750 C C . THR A 1 101 ? -11.143 -2.382 -4.960 1.00 97.50 101 THR A C 1
ATOM 752 O O . THR A 1 101 ? -11.424 -3.476 -4.484 1.00 97.50 101 THR A O 1
ATOM 755 N N . VAL A 1 102 ? -10.373 -1.511 -4.300 1.00 98.19 102 VAL A N 1
ATOM 756 C CA . VAL A 1 102 ? -9.840 -1.780 -2.962 1.00 98.19 102 VAL A CA 1
ATOM 757 C C . VAL A 1 102 ? -10.971 -1.874 -1.947 1.00 98.19 102 VAL A C 1
ATOM 759 O O . VAL A 1 102 ? -10.955 -2.786 -1.125 1.00 98.19 102 VAL A O 1
ATOM 762 N N . LYS A 1 103 ? -11.978 -0.996 -2.014 1.00 98.00 103 LYS A N 1
ATOM 763 C CA . LYS A 1 103 ? -13.122 -1.053 -1.096 1.00 98.00 103 LYS A CA 1
ATOM 764 C C . LYS A 1 103 ? -13.952 -2.322 -1.258 1.00 98.00 103 LYS A C 1
ATOM 766 O O . LYS A 1 103 ? -14.468 -2.841 -0.274 1.00 98.00 103 LYS A O 1
ATOM 771 N N . GLN A 1 104 ? -14.043 -2.857 -2.474 1.00 97.25 104 GLN A N 1
ATOM 772 C CA . GLN A 1 104 ? -14.677 -4.157 -2.714 1.00 97.25 104 GLN A CA 1
ATOM 773 C C . GLN A 1 104 ? -13.933 -5.313 -2.027 1.00 97.25 104 GLN A C 1
ATOM 775 O O . GLN A 1 104 ? -14.564 -6.302 -1.671 1.00 97.25 104 GLN A O 1
ATOM 780 N N . ILE A 1 105 ? -12.616 -5.187 -1.833 1.00 97.19 105 ILE A N 1
ATOM 781 C CA . ILE A 1 105 ? -11.761 -6.227 -1.243 1.00 97.19 105 ILE A CA 1
ATOM 782 C C . ILE A 1 105 ? -11.650 -6.060 0.279 1.00 97.19 105 ILE A C 1
ATOM 784 O O . ILE A 1 105 ? -11.800 -7.022 1.026 1.00 97.19 105 ILE A O 1
ATOM 788 N N . LEU A 1 106 ? -11.374 -4.842 0.755 1.00 97.31 106 LEU A N 1
ATOM 789 C CA . LEU A 1 106 ? -11.039 -4.568 2.158 1.00 97.31 106 LEU A CA 1
ATOM 790 C C . LEU A 1 106 ? -12.186 -3.946 2.969 1.00 97.31 106 LEU A C 1
ATOM 792 O O . LEU A 1 106 ? -12.089 -3.896 4.201 1.00 97.31 106 LEU A O 1
ATOM 796 N N . GLY A 1 107 ? -13.266 -3.517 2.310 1.00 97.31 107 GLY A N 1
ATOM 797 C CA . GLY A 1 107 ? -14.352 -2.734 2.901 1.00 97.31 107 GLY A CA 1
ATOM 798 C C . GLY A 1 107 ? -14.087 -1.227 2.842 1.00 97.31 107 GLY A C 1
ATOM 799 O O . GLY A 1 107 ? -13.257 -0.758 2.072 1.00 97.31 107 GLY A O 1
ATOM 800 N N . ASN A 1 108 ? -14.792 -0.441 3.655 1.00 98.12 108 ASN A N 1
ATOM 801 C CA . ASN A 1 108 ? -14.490 0.988 3.783 1.00 98.12 108 ASN A CA 1
ATOM 802 C C . ASN A 1 108 ? -13.224 1.205 4.632 1.00 98.12 108 ASN A C 1
ATOM 804 O O . ASN A 1 108 ? -12.997 0.426 5.560 1.00 98.12 108 ASN A O 1
ATOM 808 N N . PRO A 1 109 ? -12.417 2.241 4.339 1.00 98.25 109 PRO A N 1
ATOM 809 C CA . PRO A 1 109 ? -11.267 2.580 5.168 1.00 98.25 109 PRO A CA 1
ATOM 810 C C . PRO A 1 109 ? -11.707 3.067 6.549 1.00 98.25 109 PRO A C 1
ATOM 812 O O . PRO A 1 109 ? -12.745 3.720 6.680 1.00 98.25 109 PRO A O 1
ATOM 815 N N . ASP A 1 110 ? -10.885 2.794 7.560 1.00 97.94 110 ASP A N 1
ATOM 816 C CA . ASP A 1 110 ? -11.106 3.271 8.929 1.00 97.94 110 ASP A CA 1
ATOM 817 C C . ASP A 1 110 ? -10.889 4.786 9.010 1.00 97.94 110 ASP A C 1
ATOM 819 O O . ASP A 1 110 ? -11.554 5.493 9.767 1.00 97.94 110 ASP A O 1
ATOM 823 N N . SER A 1 111 ? -9.937 5.294 8.222 1.00 97.56 111 SER A N 1
ATOM 824 C CA . SER A 1 111 ? -9.626 6.715 8.133 1.00 97.56 111 SER A CA 1
ATOM 825 C C . SER A 1 111 ? -9.055 7.075 6.758 1.00 97.56 111 SER A C 1
ATOM 827 O O . SER A 1 111 ? -8.558 6.223 6.014 1.00 97.56 111 SER A O 1
ATOM 829 N N . ILE A 1 112 ? -9.135 8.362 6.417 1.00 98.19 112 ILE A N 1
ATOM 830 C CA . ILE A 1 112 ? -8.577 8.919 5.185 1.00 98.19 112 ILE A CA 1
ATOM 831 C C . ILE A 1 112 ? -7.678 10.100 5.556 1.00 98.19 112 ILE A C 1
ATOM 833 O O . ILE A 1 112 ? -8.125 11.033 6.225 1.00 98.19 112 ILE A O 1
ATOM 837 N N . ILE A 1 113 ? -6.428 10.081 5.094 1.00 98.12 113 ILE A N 1
ATOM 838 C CA . ILE A 1 113 ? -5.465 11.170 5.279 1.00 98.12 113 ILE A CA 1
ATOM 839 C C . ILE A 1 113 ? -5.274 11.882 3.941 1.00 98.12 113 ILE A C 1
ATOM 841 O O . ILE A 1 113 ? -4.691 11.325 3.013 1.00 98.12 113 ILE A O 1
ATOM 845 N N . ASN A 1 114 ? -5.731 13.132 3.873 1.00 97.06 114 ASN A N 1
ATOM 846 C CA . ASN A 1 114 ? -5.592 13.997 2.694 1.00 97.06 114 ASN A CA 1
ATOM 847 C C . ASN A 1 114 ? -4.631 15.173 2.933 1.00 97.06 114 ASN A C 1
ATOM 849 O O . ASN A 1 114 ? -4.287 15.892 2.001 1.00 97.06 114 ASN A O 1
ATOM 853 N N . ASP A 1 115 ? -4.216 15.398 4.182 1.00 97.50 115 ASP A N 1
ATOM 854 C CA . ASP A 1 115 ? -3.268 16.455 4.518 1.00 97.50 115 ASP A CA 1
ATOM 855 C C . ASP A 1 115 ? -1.832 15.995 4.236 1.00 97.50 115 ASP A C 1
ATOM 857 O O . ASP A 1 115 ? -1.371 14.988 4.779 1.00 97.50 115 ASP A O 1
ATOM 861 N N . SER A 1 116 ? -1.107 16.751 3.408 1.00 96.81 116 SER A N 1
ATOM 862 C CA . SER A 1 116 ? 0.262 16.408 3.010 1.00 96.81 116 SER A CA 1
ATOM 863 C C . SER A 1 116 ? 1.218 16.256 4.189 1.00 96.81 116 SER A C 1
ATOM 865 O O . SER A 1 116 ? 2.060 15.362 4.162 1.00 96.81 116 SER A O 1
ATOM 867 N N . SER A 1 117 ? 1.105 17.089 5.230 1.00 97.06 117 SER A N 1
ATOM 868 C CA . SER A 1 117 ? 1.998 16.996 6.392 1.00 97.06 117 SER A CA 1
ATOM 869 C C . SER A 1 117 ? 1.758 15.700 7.169 1.00 97.06 117 SER A C 1
ATOM 871 O O . SER A 1 117 ? 2.711 15.020 7.554 1.00 97.06 117 SER A O 1
ATOM 873 N N . GLN A 1 118 ? 0.491 15.305 7.310 1.00 98.06 118 GLN A N 1
ATOM 874 C CA . GLN A 1 118 ? 0.109 14.048 7.943 1.00 98.06 118 GLN A CA 1
ATOM 875 C C . GLN A 1 118 ? 0.509 12.838 7.092 1.00 98.06 118 GLN A C 1
ATOM 877 O O . GLN A 1 118 ? 0.976 11.841 7.639 1.00 98.06 118 GLN A O 1
ATOM 882 N N . MET A 1 119 ? 0.419 12.923 5.761 1.00 98.38 119 MET A N 1
ATOM 883 C CA . MET A 1 119 ? 0.906 11.857 4.877 1.00 98.38 119 MET A CA 1
ATOM 884 C C . MET A 1 119 ? 2.425 11.670 4.977 1.00 98.38 119 MET A C 1
ATOM 886 O O . MET A 1 119 ? 2.896 10.533 5.002 1.00 98.38 119 MET A O 1
ATOM 890 N N . VAL A 1 120 ? 3.201 12.756 5.095 1.00 98.19 120 VAL A N 1
ATOM 891 C CA . VAL A 1 120 ? 4.652 12.659 5.337 1.00 98.19 120 VAL A CA 1
ATOM 892 C C . VAL A 1 120 ? 4.934 11.931 6.650 1.00 98.19 120 VAL A C 1
ATOM 894 O O . VAL A 1 120 ? 5.805 11.063 6.677 1.00 98.19 120 VAL A O 1
ATOM 897 N N . ILE A 1 121 ? 4.205 12.239 7.726 1.00 97.81 121 ILE A N 1
ATOM 898 C CA . ILE A 1 121 ? 4.348 11.541 9.015 1.00 97.81 121 ILE A CA 1
ATOM 899 C C . ILE A 1 121 ? 4.011 10.053 8.853 1.00 97.81 121 ILE A C 1
ATOM 901 O O . ILE A 1 121 ? 4.830 9.197 9.202 1.00 97.81 121 ILE A O 1
ATOM 905 N N . ALA A 1 122 ? 2.865 9.744 8.242 1.00 98.12 122 ALA A N 1
ATOM 906 C CA . ALA A 1 122 ? 2.414 8.374 8.029 1.00 98.12 122 ALA A CA 1
ATOM 907 C C . ALA A 1 122 ? 3.439 7.539 7.243 1.00 98.12 122 ALA A C 1
ATOM 909 O O . ALA A 1 122 ? 3.742 6.419 7.647 1.00 98.12 122 ALA A O 1
ATOM 910 N N . LEU A 1 123 ? 4.015 8.090 6.168 1.00 97.94 123 LEU A N 1
ATOM 911 C CA . LEU A 1 123 ? 4.965 7.393 5.292 1.00 97.94 123 LEU A CA 1
ATOM 912 C C . LEU A 1 123 ? 6.398 7.350 5.841 1.00 97.94 123 LEU A C 1
ATOM 914 O O . LEU A 1 123 ? 7.092 6.351 5.674 1.00 97.94 123 LEU A O 1
ATOM 918 N N . LYS A 1 124 ? 6.876 8.429 6.474 1.00 96.69 124 LYS A N 1
ATOM 919 C CA . LYS A 1 124 ? 8.283 8.558 6.894 1.00 96.69 124 LYS A CA 1
ATOM 920 C C . LYS A 1 124 ? 8.537 8.076 8.318 1.00 96.69 124 LYS A C 1
ATOM 922 O O . LYS A 1 124 ? 9.672 7.735 8.644 1.00 96.69 124 LYS A O 1
ATOM 927 N N . GLN A 1 125 ? 7.523 8.099 9.181 1.00 95.50 125 GLN A N 1
ATOM 928 C CA . GLN A 1 125 ? 7.677 7.788 10.603 1.00 95.50 125 GLN A CA 1
ATOM 929 C C . GLN A 1 125 ? 6.899 6.544 11.012 1.00 95.50 125 GLN A C 1
ATOM 931 O O . GLN A 1 125 ? 7.471 5.677 11.673 1.00 95.50 125 GLN A O 1
ATOM 936 N N . ASP A 1 126 ? 5.627 6.438 10.635 1.00 97.62 126 ASP A N 1
ATOM 937 C CA . ASP A 1 126 ? 4.775 5.352 11.128 1.00 97.62 126 ASP A CA 1
ATOM 938 C C . ASP A 1 126 ? 4.882 4.089 10.280 1.00 97.62 126 ASP A C 1
ATOM 940 O O . ASP A 1 126 ? 5.004 2.993 10.826 1.00 97.62 126 ASP A O 1
ATOM 944 N N . GLU A 1 127 ? 4.957 4.227 8.959 1.00 98.19 127 GLU A N 1
ATOM 945 C CA . GLU A 1 127 ? 5.093 3.087 8.058 1.00 98.19 127 GLU A CA 1
ATOM 946 C C . GLU A 1 127 ? 6.365 2.260 8.292 1.00 98.19 127 GLU A C 1
ATOM 948 O O . GLU A 1 127 ? 6.266 1.033 8.395 1.00 98.19 127 GLU A O 1
ATOM 953 N N . PRO A 1 128 ? 7.547 2.863 8.528 1.00 97.06 128 PRO A N 1
ATOM 954 C CA . PRO A 1 128 ? 8.721 2.098 8.927 1.00 97.06 128 PRO A CA 1
ATOM 955 C C . PRO A 1 128 ? 8.505 1.283 10.208 1.00 97.06 128 PRO A C 1
ATOM 957 O O . PRO A 1 128 ? 9.044 0.183 10.318 1.00 97.06 128 PRO A O 1
ATOM 960 N N . LYS A 1 129 ? 7.705 1.769 11.172 1.00 97.44 129 LYS A N 1
ATOM 961 C CA . LYS A 1 129 ? 7.394 1.010 12.397 1.00 97.44 129 LYS A CA 1
ATOM 962 C C . LYS A 1 129 ? 6.530 -0.212 12.078 1.00 97.44 129 LYS A C 1
ATOM 964 O O . LYS A 1 129 ? 6.831 -1.288 12.596 1.00 97.44 129 LYS A O 1
ATOM 969 N N . ARG A 1 130 ? 5.522 -0.073 11.205 1.00 97.94 130 ARG A N 1
ATOM 970 C CA . ARG A 1 130 ? 4.678 -1.194 10.740 1.00 97.94 130 ARG A CA 1
ATOM 971 C C . ARG A 1 130 ? 5.515 -2.259 10.040 1.00 97.94 130 ARG A C 1
ATOM 973 O O . ARG A 1 130 ? 5.487 -3.425 10.423 1.00 97.94 130 ARG A O 1
ATOM 980 N N . ILE A 1 131 ? 6.358 -1.841 9.097 1.00 97.25 131 ILE A N 1
ATOM 981 C CA . ILE A 1 131 ? 7.259 -2.733 8.356 1.00 97.25 131 ILE A CA 1
ATOM 982 C C . ILE A 1 131 ? 8.244 -3.443 9.297 1.00 97.25 131 ILE A C 1
ATOM 984 O O . ILE A 1 131 ? 8.463 -4.649 9.180 1.00 97.25 131 ILE A O 1
ATOM 988 N N . ILE A 1 132 ? 8.828 -2.728 10.267 1.00 96.31 132 ILE A N 1
ATOM 989 C CA . ILE A 1 132 ? 9.716 -3.335 11.271 1.00 96.31 132 ILE A CA 1
ATOM 990 C C . ILE A 1 132 ? 8.967 -4.374 12.113 1.00 96.31 132 ILE A C 1
ATOM 992 O O . ILE A 1 132 ? 9.554 -5.401 12.457 1.00 96.31 132 ILE A O 1
ATOM 996 N N . ASN A 1 133 ? 7.698 -4.132 12.449 1.00 97.19 133 ASN A N 1
ATOM 997 C CA . ASN A 1 133 ? 6.879 -5.087 13.188 1.00 97.19 133 ASN A CA 1
ATOM 998 C C . ASN A 1 133 ? 6.634 -6.369 12.375 1.00 97.19 133 ASN A C 1
ATOM 1000 O O . ASN A 1 133 ? 6.927 -7.457 12.865 1.00 97.19 133 ASN A O 1
ATOM 1004 N N . LEU A 1 134 ? 6.225 -6.237 11.108 1.00 96.69 134 LEU A N 1
ATOM 1005 C CA . LEU A 1 134 ? 6.056 -7.364 10.178 1.00 96.69 134 LEU A CA 1
ATOM 1006 C C . LEU A 1 134 ? 7.347 -8.187 10.037 1.00 96.69 134 LEU A C 1
ATOM 1008 O O . LEU A 1 134 ? 7.335 -9.418 10.077 1.00 96.69 134 LEU A O 1
ATOM 1012 N N . PHE A 1 135 ? 8.498 -7.514 9.943 1.00 95.38 135 PHE A N 1
ATOM 1013 C CA . PHE A 1 135 ? 9.796 -8.187 9.898 1.00 95.38 135 PHE A CA 1
ATOM 1014 C C . PHE A 1 135 ? 10.111 -8.939 11.202 1.00 95.38 135 PHE A C 1
ATOM 1016 O O . PHE A 1 135 ? 10.527 -10.099 11.162 1.00 95.38 135 PHE A O 1
ATOM 1023 N N . LYS A 1 136 ? 9.897 -8.312 12.368 1.00 96.44 136 LYS A N 1
ATOM 1024 C CA . LYS A 1 136 ? 10.103 -8.953 13.682 1.00 96.44 136 LYS A CA 1
ATOM 1025 C C . LYS A 1 136 ? 9.218 -10.188 13.861 1.00 96.44 136 LYS A C 1
ATOM 1027 O O . LYS A 1 136 ? 9.679 -11.184 14.420 1.00 96.44 136 LYS A O 1
ATOM 1032 N N . ASN A 1 137 ? 8.000 -10.141 13.329 1.00 95.50 137 ASN A N 1
ATOM 1033 C CA . ASN A 1 137 ? 7.036 -11.239 13.351 1.00 95.50 137 ASN A CA 1
ATOM 1034 C C . ASN A 1 137 ? 7.326 -12.334 12.312 1.00 95.50 137 ASN A C 1
ATOM 1036 O O . ASN A 1 137 ? 6.714 -13.397 12.360 1.00 95.50 137 ASN A O 1
ATOM 1040 N N . LYS A 1 138 ? 8.328 -12.135 11.440 1.00 93.75 138 LYS A N 1
ATOM 1041 C CA . LYS A 1 138 ? 8.718 -13.042 10.343 1.00 93.75 138 LYS A CA 1
ATOM 1042 C C . LYS A 1 138 ? 7.661 -13.170 9.235 1.00 93.75 138 LYS A C 1
ATOM 1044 O O . LYS A 1 138 ? 7.717 -14.134 8.458 1.00 93.75 138 LYS A O 1
ATOM 1049 N N . ASP A 1 139 ? 6.767 -12.188 9.136 1.00 93.19 139 ASP A N 1
ATOM 1050 C CA . ASP A 1 139 ? 5.751 -12.086 8.083 1.00 93.19 139 ASP A CA 1
ATOM 1051 C C . ASP A 1 139 ? 6.389 -11.726 6.736 1.00 93.19 139 ASP A C 1
ATOM 1053 O O . ASP A 1 139 ? 6.005 -12.273 5.705 1.00 93.19 139 ASP A O 1
ATOM 1057 N N . ILE A 1 140 ? 7.431 -10.887 6.768 1.00 91.12 140 ILE A N 1
ATOM 1058 C CA . ILE A 1 140 ? 8.212 -10.456 5.600 1.00 91.12 140 ILE A CA 1
ATOM 1059 C C . ILE A 1 140 ? 9.711 -10.719 5.783 1.00 91.12 140 ILE A C 1
ATOM 1061 O O . ILE A 1 140 ? 10.210 -10.890 6.901 1.00 91.12 140 ILE A O 1
ATOM 1065 N N . THR A 1 141 ? 10.453 -10.764 4.678 1.00 89.56 141 THR A N 1
ATOM 1066 C CA . THR A 1 141 ? 11.919 -10.883 4.677 1.00 89.56 141 THR A CA 1
ATOM 1067 C C . THR A 1 141 ? 12.600 -9.553 5.009 1.00 89.56 141 THR A C 1
ATOM 1069 O O . THR A 1 141 ? 11.983 -8.486 5.047 1.00 89.56 141 THR A O 1
ATOM 1072 N N . ARG A 1 142 ? 13.911 -9.597 5.274 1.00 88.81 142 ARG A N 1
ATOM 1073 C CA . ARG A 1 142 ? 14.705 -8.383 5.514 1.00 88.81 142 ARG A CA 1
ATOM 1074 C C . ARG A 1 142 ? 14.761 -7.518 4.254 1.00 88.81 142 ARG A C 1
ATOM 1076 O O . ARG A 1 142 ? 14.739 -6.293 4.348 1.00 88.81 142 ARG A O 1
ATOM 1083 N N . GLU A 1 143 ? 14.881 -8.158 3.102 1.00 86.94 143 GLU A N 1
ATOM 1084 C CA . GLU A 1 143 ? 14.997 -7.536 1.789 1.00 86.94 143 GLU A CA 1
ATOM 1085 C C . GLU A 1 143 ? 13.681 -6.848 1.414 1.00 86.94 143 GLU A C 1
ATOM 1087 O O . GLU A 1 143 ? 13.703 -5.676 1.042 1.00 86.94 143 GLU A O 1
ATOM 1092 N N . GLU A 1 144 ? 12.543 -7.510 1.646 1.00 89.06 144 GLU A N 1
ATOM 1093 C CA . GLU A 1 144 ? 11.211 -6.905 1.519 1.00 89.06 144 GLU A CA 1
ATOM 1094 C C . GLU A 1 144 ? 11.057 -5.696 2.440 1.00 89.06 144 GLU A C 1
ATOM 1096 O O . GLU A 1 144 ? 10.704 -4.607 1.986 1.00 89.06 144 GLU A O 1
ATOM 1101 N N . ALA A 1 145 ? 11.398 -5.847 3.724 1.00 92.31 145 ALA A N 1
ATOM 1102 C CA . ALA A 1 145 ? 11.314 -4.754 4.685 1.00 92.31 145 ALA A CA 1
ATOM 1103 C C . ALA A 1 145 ? 12.142 -3.534 4.248 1.00 92.31 145 ALA A C 1
ATOM 1105 O O . ALA A 1 145 ? 11.697 -2.396 4.379 1.00 92.31 145 ALA A O 1
ATOM 1106 N N . ARG A 1 146 ? 13.342 -3.750 3.694 1.00 90.38 146 ARG A N 1
ATOM 1107 C CA . ARG A 1 146 ? 14.184 -2.670 3.158 1.00 90.38 146 ARG A CA 1
ATOM 1108 C C . ARG A 1 146 ? 13.565 -2.013 1.929 1.00 90.38 146 ARG A C 1
ATOM 1110 O O . ARG A 1 146 ? 13.515 -0.786 1.880 1.00 90.38 146 ARG A O 1
ATOM 1117 N N . ALA A 1 147 ? 13.099 -2.802 0.965 1.00 89.62 147 ALA A N 1
ATOM 1118 C CA . ALA A 1 147 ? 12.534 -2.294 -0.280 1.00 89.62 147 ALA A CA 1
ATOM 1119 C C . ALA A 1 147 ? 11.258 -1.470 -0.041 1.00 89.62 147 ALA A C 1
ATOM 1121 O O . ALA A 1 147 ? 11.166 -0.331 -0.503 1.00 89.62 147 ALA A O 1
ATOM 1122 N N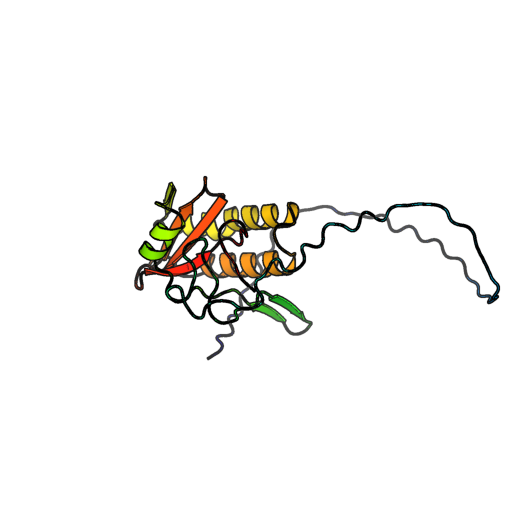 . PHE A 1 148 ? 10.313 -1.988 0.750 1.00 92.94 148 PHE A N 1
ATOM 1123 C CA . PHE A 1 148 ? 9.081 -1.266 1.076 1.00 92.94 148 PHE A CA 1
ATOM 1124 C C . PHE A 1 148 ? 9.329 -0.017 1.917 1.00 92.94 148 PHE A C 1
ATOM 1126 O O . PHE A 1 148 ? 8.692 1.007 1.676 1.00 92.94 148 PHE A O 1
ATOM 1133 N N . ASN A 1 149 ? 10.267 -0.069 2.868 1.00 92.69 149 ASN A N 1
ATOM 1134 C CA . ASN A 1 149 ? 10.622 1.101 3.668 1.00 92.69 149 ASN A CA 1
ATOM 1135 C C . ASN A 1 149 ? 11.253 2.188 2.784 1.00 92.69 149 ASN A C 1
ATOM 1137 O O . ASN A 1 149 ? 10.844 3.344 2.832 1.00 92.69 149 ASN A O 1
ATOM 1141 N N . TRP A 1 150 ? 12.175 1.811 1.891 1.00 89.25 150 TRP A N 1
ATOM 1142 C CA . TRP A 1 150 ? 12.756 2.750 0.932 1.00 89.25 150 TRP A CA 1
ATOM 1143 C C . TRP A 1 150 ? 11.691 3.389 0.035 1.00 89.25 150 TRP A C 1
ATOM 1145 O O . TRP A 1 150 ? 11.715 4.599 -0.176 1.00 89.25 150 TRP A O 1
ATOM 1155 N N . LYS A 1 151 ? 10.717 2.604 -0.440 1.00 90.88 151 LYS A N 1
ATOM 1156 C CA . LYS A 1 151 ? 9.616 3.106 -1.268 1.00 90.88 151 LYS A CA 1
ATOM 1157 C C . LYS A 1 151 ? 8.702 4.076 -0.512 1.00 90.88 151 LYS A C 1
ATOM 1159 O O . LYS A 1 151 ? 8.351 5.118 -1.060 1.00 90.88 151 LYS A O 1
ATOM 1164 N N . ALA A 1 152 ? 8.344 3.768 0.736 1.00 94.31 152 ALA A N 1
ATOM 1165 C CA . ALA A 1 152 ? 7.548 4.663 1.579 1.00 94.31 152 ALA A CA 1
ATOM 1166 C C . ALA A 1 152 ? 8.269 5.998 1.816 1.00 94.31 152 ALA A C 1
ATOM 1168 O O . ALA A 1 152 ? 7.685 7.072 1.652 1.00 94.31 152 ALA A O 1
ATOM 1169 N N . VAL A 1 153 ? 9.567 5.935 2.130 1.00 92.00 153 VAL A N 1
ATOM 1170 C CA . VAL A 1 153 ? 10.400 7.126 2.314 1.00 92.00 153 VAL A CA 1
ATOM 1171 C C . VAL A 1 153 ? 10.510 7.927 1.015 1.00 92.00 153 VAL A C 1
ATOM 1173 O O . VAL A 1 153 ? 10.348 9.142 1.068 1.00 92.00 153 VAL A O 1
ATOM 1176 N N . ASP A 1 154 ? 10.710 7.287 -0.139 1.00 90.88 154 ASP A N 1
ATOM 1177 C CA . ASP A 1 154 ? 10.746 7.954 -1.450 1.00 90.88 154 ASP A CA 1
ATOM 1178 C C . ASP A 1 154 ? 9.457 8.750 -1.720 1.00 90.88 154 ASP A C 1
ATOM 1180 O O . ASP A 1 154 ? 9.519 9.938 -2.038 1.00 90.88 154 ASP A O 1
ATOM 1184 N N . PHE A 1 155 ? 8.281 8.158 -1.466 1.00 93.88 155 PHE A N 1
ATOM 1185 C CA . PHE A 1 155 ? 7.010 8.887 -1.553 1.00 93.88 155 PHE A CA 1
ATOM 1186 C C . PHE A 1 155 ? 6.947 10.073 -0.586 1.00 93.88 155 PHE A C 1
ATOM 1188 O O . PHE A 1 155 ? 6.507 11.153 -0.979 1.00 93.88 155 PHE A O 1
ATOM 1195 N N . SER A 1 156 ? 7.429 9.910 0.649 1.00 94.94 156 SER A N 1
ATOM 1196 C CA . SER A 1 156 ? 7.424 10.981 1.657 1.00 94.94 156 SER A CA 1
ATOM 1197 C C . SER A 1 156 ? 8.288 12.195 1.291 1.00 94.94 156 SER A C 1
ATOM 1199 O O . SER A 1 156 ? 8.085 13.277 1.838 1.00 94.94 156 SER A O 1
ATOM 1201 N N . LEU A 1 157 ? 9.262 12.025 0.390 1.00 92.56 157 LEU A N 1
ATOM 1202 C CA . LEU A 1 157 ? 10.123 13.101 -0.111 1.00 92.56 157 LEU A CA 1
ATOM 1203 C C . LEU A 1 157 ? 9.533 13.803 -1.347 1.00 92.56 157 LEU A C 1
ATOM 1205 O O . LEU A 1 157 ? 10.047 14.842 -1.764 1.00 92.56 157 LEU A O 1
ATOM 1209 N N . GLY A 1 158 ? 8.481 13.237 -1.946 1.00 91.25 158 GLY A N 1
ATOM 1210 C CA . GLY A 1 158 ? 7.806 13.771 -3.124 1.00 91.25 158 GLY A CA 1
ATOM 1211 C C . GLY A 1 158 ? 6.741 14.826 -2.811 1.00 91.25 158 GLY A C 1
ATOM 1212 O O . GLY A 1 158 ? 6.444 15.153 -1.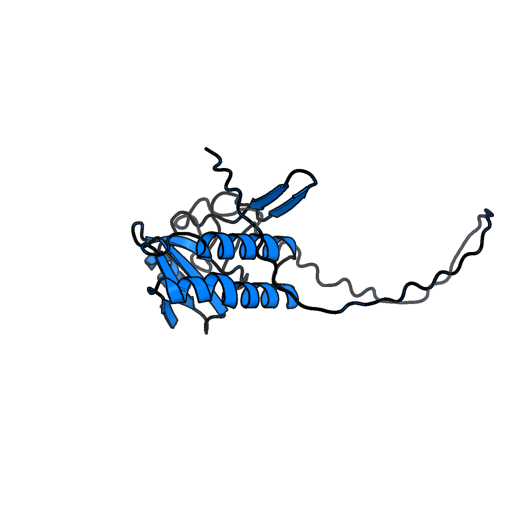665 1.00 91.25 158 GLY A O 1
ATOM 1213 N N . ASN A 1 159 ? 6.123 15.360 -3.868 1.00 91.12 159 ASN A N 1
ATOM 1214 C CA . ASN A 1 159 ? 4.955 16.227 -3.734 1.00 91.12 159 ASN A CA 1
ATOM 1215 C C . ASN A 1 159 ? 3.696 15.375 -3.530 1.00 91.12 159 ASN A C 1
ATOM 1217 O O . ASN A 1 159 ? 3.252 14.691 -4.455 1.00 91.12 159 ASN A O 1
ATOM 1221 N N . LEU A 1 160 ? 3.120 15.460 -2.332 1.00 94.75 160 LEU A N 1
ATOM 1222 C CA . LEU A 1 160 ? 1.960 14.671 -1.933 1.00 94.75 160 LEU A CA 1
ATOM 1223 C C . LEU A 1 160 ? 0.604 15.367 -2.162 1.00 94.75 160 LEU A C 1
ATOM 1225 O O . LEU A 1 160 ? -0.419 14.767 -1.865 1.00 94.75 160 LEU A O 1
ATOM 1229 N N . HIS A 1 161 ? 0.544 16.575 -2.745 1.00 92.12 161 HIS A N 1
ATOM 1230 C CA . HIS A 1 161 ? -0.731 17.295 -2.949 1.00 92.12 161 HIS A CA 1
ATOM 1231 C C . HIS A 1 161 ? -1.757 16.534 -3.803 1.00 92.12 161 HIS A C 1
ATOM 1233 O O . HIS A 1 161 ? -2.955 16.749 -3.657 1.00 92.12 161 HIS A O 1
ATOM 1239 N N . ASN A 1 162 ? -1.294 15.652 -4.692 1.00 95.19 162 ASN A N 1
ATOM 1240 C CA . ASN A 1 162 ? -2.149 14.826 -5.547 1.00 95.19 162 ASN A CA 1
ATOM 1241 C C . ASN A 1 162 ? -2.227 13.383 -5.044 1.00 95.19 162 ASN A C 1
ATOM 1243 O O . ASN A 1 162 ? -2.291 12.458 -5.853 1.00 95.19 162 ASN A O 1
ATOM 1247 N N . TYR A 1 163 ? -2.168 13.181 -3.732 1.00 98.25 163 TYR A N 1
ATOM 1248 C CA . TYR A 1 163 ? -2.269 11.869 -3.113 1.00 98.25 163 TYR A CA 1
ATOM 1249 C C . TYR A 1 163 ? -3.220 11.899 -1.924 1.00 98.25 163 TYR A C 1
ATOM 1251 O O . TYR A 1 163 ? -3.542 12.956 -1.387 1.00 98.25 163 TYR A O 1
ATOM 1259 N N . TYR A 1 164 ? -3.659 10.716 -1.522 1.00 98.62 164 TYR A N 1
ATOM 1260 C CA . TYR A 1 164 ? -4.309 10.492 -0.241 1.00 98.62 164 TYR A CA 1
ATOM 1261 C C . TYR A 1 164 ? -3.992 9.086 0.260 1.00 98.62 164 TYR A C 1
ATOM 1263 O O . TYR A 1 164 ? -3.670 8.189 -0.526 1.00 98.62 164 TYR A O 1
ATOM 1271 N N . ILE A 1 165 ? -4.084 8.891 1.572 1.00 98.69 165 ILE A N 1
ATOM 1272 C CA . ILE A 1 165 ? -3.884 7.593 2.215 1.00 98.69 165 ILE A CA 1
ATOM 1273 C C . ILE A 1 165 ? -5.211 7.080 2.755 1.00 98.69 165 ILE A C 1
ATOM 1275 O O . ILE A 1 165 ? -5.953 7.816 3.403 1.00 98.69 165 ILE A O 1
ATOM 1279 N N . TYR A 1 166 ? -5.478 5.799 2.532 1.00 98.75 166 TYR A N 1
ATOM 1280 C CA . TYR A 1 166 ? -6.454 5.042 3.304 1.00 98.75 166 TYR A CA 1
ATOM 1281 C C . TYR A 1 166 ? -5.748 4.250 4.399 1.00 98.75 166 TYR A C 1
ATOM 1283 O O . TYR A 1 166 ? -4.804 3.513 4.112 1.00 98.75 166 TYR A O 1
ATOM 1291 N N . GLU A 1 167 ? -6.225 4.382 5.633 1.00 98.38 167 GLU A N 1
ATOM 1292 C CA . GLU A 1 167 ? -5.857 3.491 6.733 1.00 98.38 167 GLU A CA 1
ATOM 1293 C C . GLU A 1 167 ? -6.931 2.405 6.869 1.00 98.38 167 GLU A C 1
ATOM 1295 O O . GLU A 1 167 ? -8.125 2.709 6.889 1.00 98.38 167 GLU A O 1
ATOM 1300 N N . TYR A 1 168 ? -6.514 1.145 6.981 1.00 98.00 168 TYR A N 1
ATOM 1301 C CA . TYR A 1 168 ? -7.409 0.027 7.281 1.00 98.00 168 TYR A CA 1
ATOM 1302 C C . TYR A 1 168 ? -6.877 -0.803 8.448 1.00 98.00 168 TYR A C 1
ATOM 1304 O O . TYR A 1 168 ? -5.682 -0.780 8.759 1.00 98.00 168 TYR A O 1
ATOM 1312 N N . LYS A 1 169 ? -7.776 -1.608 9.024 1.00 94.75 169 LYS A N 1
ATOM 1313 C CA . LYS A 1 169 ? -7.482 -2.639 10.024 1.00 94.75 169 LYS A CA 1
ATOM 1314 C C . LYS A 1 169 ? -6.772 -2.047 11.234 1.00 94.75 169 LYS A C 1
ATOM 1316 O O . LYS A 1 169 ? -5.688 -2.481 11.597 1.00 94.75 169 LYS A O 1
ATOM 1321 N N . GLU A 1 170 ? -7.372 -1.008 11.808 1.00 92.38 170 GLU A N 1
ATOM 1322 C CA . GLU A 1 170 ? -6.836 -0.300 12.975 1.00 92.38 170 GLU A CA 1
ATOM 1323 C C . GLU A 1 170 ? -5.439 0.279 12.703 1.00 92.38 170 GLU A C 1
ATOM 1325 O O . GLU A 1 170 ? -4.565 0.316 13.568 1.00 92.38 170 GLU A O 1
ATOM 1330 N N . LYS A 1 171 ? -5.248 0.774 11.472 1.00 89.69 171 LYS A N 1
ATOM 1331 C CA . LYS A 1 171 ? -3.992 1.342 10.960 1.00 89.69 171 LYS A CA 1
ATOM 1332 C C . LYS A 1 171 ? -2.855 0.332 10.817 1.00 89.69 171 LYS A C 1
ATOM 1334 O O . LYS A 1 171 ? -1.702 0.752 10.735 1.00 89.69 171 LYS A O 1
ATOM 1339 N N . ASP A 1 172 ? -3.148 -0.963 10.766 1.00 92.25 172 ASP A N 1
ATOM 1340 C CA . ASP A 1 172 ? -2.148 -2.006 10.509 1.00 92.25 172 ASP A CA 1
ATOM 1341 C C . ASP A 1 172 ? -1.652 -1.995 9.050 1.00 92.25 172 ASP A C 1
ATOM 1343 O O . ASP A 1 172 ? -0.543 -2.432 8.749 1.00 92.25 172 ASP A O 1
ATOM 1347 N N . ILE A 1 173 ? -2.446 -1.432 8.135 1.00 96.38 173 ILE A N 1
ATOM 1348 C CA . ILE A 1 173 ? -2.105 -1.279 6.720 1.00 96.38 173 ILE A CA 1
ATOM 1349 C C . ILE A 1 173 ? -2.506 0.111 6.221 1.00 96.38 173 ILE A C 1
ATOM 1351 O O . ILE A 1 173 ? -3.606 0.602 6.499 1.00 96.38 173 ILE A O 1
ATOM 1355 N N . ILE A 1 174 ? -1.608 0.736 5.459 1.00 98.31 174 ILE A N 1
ATOM 1356 C CA . ILE A 1 174 ? -1.889 1.955 4.703 1.00 98.31 174 ILE A CA 1
ATOM 1357 C C . ILE A 1 174 ? -1.821 1.686 3.203 1.00 98.31 174 ILE A C 1
ATOM 1359 O O . ILE A 1 174 ? -1.039 0.859 2.730 1.00 98.31 174 ILE A O 1
ATOM 1363 N N . LEU A 1 175 ? -2.647 2.409 2.455 1.00 98.44 175 LEU A N 1
ATOM 1364 C CA . LEU A 1 175 ? -2.663 2.397 0.999 1.00 98.44 175 LEU A CA 1
ATOM 1365 C C . LEU A 1 175 ? -2.572 3.829 0.490 1.00 98.44 175 LEU A C 1
ATOM 1367 O O . LEU A 1 175 ? -3.424 4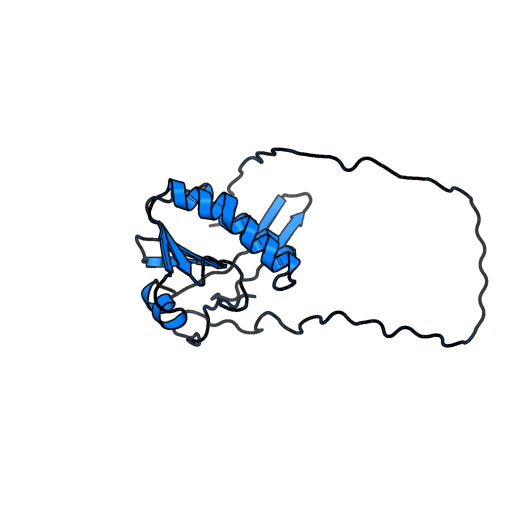.649 0.826 1.00 98.44 175 LEU A O 1
ATOM 1371 N N . LEU A 1 176 ? -1.557 4.126 -0.320 1.00 98.31 176 LEU A N 1
ATOM 1372 C CA . LEU A 1 176 ? -1.382 5.438 -0.944 1.00 98.31 176 LEU A CA 1
ATOM 1373 C C . LEU A 1 176 ? -1.994 5.419 -2.341 1.00 98.31 176 LEU A C 1
ATOM 1375 O O . LEU A 1 176 ? -1.615 4.597 -3.179 1.00 98.31 176 LEU A O 1
ATOM 1379 N N . PHE A 1 177 ? -2.873 6.372 -2.614 1.00 98.50 177 PHE A N 1
ATOM 1380 C CA . PHE A 1 177 ? -3.489 6.551 -3.920 1.00 98.50 177 PHE A CA 1
ATOM 1381 C C . PHE A 1 177 ? -3.034 7.852 -4.553 1.00 98.50 177 PHE A C 1
ATOM 1383 O O . PHE A 1 177 ? -2.910 8.873 -3.881 1.00 98.50 177 PHE A O 1
ATOM 1390 N N . ASN A 1 178 ? -2.842 7.828 -5.867 1.00 97.06 178 ASN A N 1
ATOM 1391 C CA . ASN A 1 178 ? -2.750 9.043 -6.659 1.00 97.06 178 ASN A CA 1
ATOM 1392 C C . ASN A 1 178 ? -4.163 9.613 -6.862 1.00 97.06 178 ASN A C 1
ATOM 1394 O O . ASN A 1 178 ? -5.006 8.971 -7.477 1.00 97.06 178 ASN A O 1
ATOM 1398 N N . ALA A 1 179 ? -4.423 10.826 -6.381 1.00 95.62 179 ALA A N 1
ATOM 1399 C CA . ALA A 1 179 ? -5.738 11.461 -6.424 1.00 95.62 179 ALA A CA 1
ATOM 1400 C C . ALA A 1 179 ? -6.224 11.758 -7.851 1.00 95.62 179 ALA A C 1
ATOM 1402 O O . ALA A 1 179 ? -7.412 11.634 -8.129 1.00 95.62 179 ALA A O 1
ATOM 1403 N N . GLY A 1 180 ? -5.317 12.125 -8.764 1.00 94.00 180 GLY A N 1
ATOM 1404 C CA . GLY A 1 180 ? -5.680 12.503 -10.133 1.00 94.00 180 GLY A CA 1
ATOM 1405 C C . GLY A 1 180 ? -6.119 11.323 -11.003 1.00 94.00 180 GLY A C 1
ATOM 1406 O O . GLY A 1 180 ? -6.972 11.480 -11.869 1.00 94.00 180 GLY A O 1
ATOM 1407 N N . SER A 1 181 ? -5.544 10.145 -10.768 1.00 95.19 181 SER A N 1
ATOM 1408 C CA . SER A 1 181 ? -5.856 8.909 -11.507 1.00 95.19 181 SER A CA 1
ATOM 1409 C C . SER A 1 181 ? -6.665 7.899 -10.691 1.00 95.19 181 SER A C 1
ATOM 1411 O O . SER A 1 181 ? -7.138 6.905 -11.232 1.00 95.19 181 SER A O 1
ATOM 1413 N N . ASN A 1 182 ? -6.845 8.160 -9.397 1.00 96.31 182 ASN A N 1
ATOM 1414 C CA . ASN A 1 182 ? -7.470 7.267 -8.429 1.00 96.31 182 ASN A CA 1
ATOM 1415 C C . ASN A 1 182 ? -6.817 5.873 -8.349 1.00 96.31 182 ASN A C 1
ATOM 1417 O O . ASN A 1 182 ? -7.489 4.904 -8.002 1.00 96.31 182 ASN A O 1
ATOM 1421 N N . THR A 1 183 ? -5.526 5.756 -8.681 1.00 96.56 183 THR A N 1
ATOM 1422 C CA . THR A 1 183 ? -4.798 4.478 -8.715 1.00 96.56 183 THR A CA 1
ATOM 1423 C C . THR A 1 183 ? -3.962 4.260 -7.463 1.00 96.56 183 THR A C 1
ATOM 1425 O O . THR A 1 183 ? -3.330 5.189 -6.952 1.00 96.56 183 THR A O 1
ATOM 1428 N N . LEU A 1 184 ? -3.912 3.014 -7.005 1.00 97.44 184 LEU A N 1
ATOM 1429 C CA . LEU A 1 184 ? -3.059 2.553 -5.918 1.00 97.44 184 LEU A CA 1
ATOM 1430 C C . LEU A 1 184 ? -1.589 2.569 -6.350 1.00 97.44 184 LEU A C 1
ATOM 1432 O O . LEU A 1 184 ? -1.249 2.062 -7.414 1.00 97.44 184 LEU A O 1
ATOM 1436 N N . VAL A 1 185 ? -0.713 3.151 -5.530 1.00 95.19 185 VAL A N 1
ATOM 1437 C CA . VAL A 1 185 ? 0.729 3.257 -5.835 1.00 95.19 185 VAL A CA 1
ATOM 1438 C C . VAL A 1 185 ? 1.633 2.691 -4.739 1.00 95.19 185 VAL A C 1
ATOM 1440 O O . VAL A 1 185 ? 2.842 2.563 -4.934 1.00 95.19 185 VAL A O 1
ATOM 1443 N N . TYR A 1 186 ? 1.069 2.388 -3.571 1.00 95.75 186 TYR A N 1
ATOM 1444 C CA . TYR A 1 186 ? 1.787 1.825 -2.434 1.00 95.75 186 TYR A CA 1
ATOM 1445 C C . TYR A 1 186 ? 0.826 1.124 -1.480 1.00 95.75 186 TYR A C 1
ATOM 1447 O O . TYR A 1 186 ? -0.285 1.608 -1.261 1.00 95.75 186 TYR A O 1
ATOM 1455 N N . VAL A 1 187 ? 1.298 0.041 -0.865 1.00 96.38 187 VAL A N 1
ATOM 1456 C CA . VAL A 1 187 ? 0.589 -0.735 0.156 1.00 96.38 187 VAL A CA 1
ATOM 1457 C C . VAL A 1 187 ? 1.597 -1.168 1.222 1.00 96.38 187 VAL A C 1
ATOM 1459 O O . VAL A 1 187 ? 2.708 -1.575 0.869 1.00 96.38 187 VAL A O 1
ATOM 1462 N N . THR A 1 188 ? 1.224 -1.123 2.506 1.00 97.31 188 THR A N 1
ATOM 1463 C CA . THR A 1 188 ? 1.995 -1.797 3.570 1.00 97.31 188 THR A CA 1
ATOM 1464 C C . THR A 1 188 ? 2.111 -3.289 3.254 1.00 97.31 188 THR A C 1
ATOM 1466 O O . THR A 1 188 ? 1.091 -3.921 2.970 1.00 97.31 188 THR A O 1
ATOM 1469 N N . PRO A 1 189 ? 3.299 -3.906 3.352 1.00 94.50 189 PRO A N 1
ATOM 1470 C CA . PRO A 1 189 ? 3.516 -5.288 2.927 1.00 94.50 189 PRO A CA 1
ATOM 1471 C C . PRO A 1 189 ? 3.027 -6.319 3.943 1.00 94.50 189 PRO A C 1
ATOM 1473 O O . PRO A 1 189 ? 3.790 -7.147 4.433 1.00 94.50 189 PRO A O 1
ATOM 1476 N N . ASN A 1 190 ? 1.751 -6.255 4.305 1.00 95.44 190 ASN A N 1
ATOM 1477 C CA . ASN A 1 190 ? 1.143 -7.214 5.207 1.00 95.44 190 ASN A CA 1
ATOM 1478 C C . ASN A 1 190 ? 0.550 -8.389 4.399 1.00 95.44 190 ASN A C 1
ATOM 1480 O O . ASN A 1 190 ? -0.460 -8.205 3.708 1.00 95.44 190 ASN A O 1
ATOM 1484 N N . PRO A 1 191 ? 1.110 -9.612 4.504 1.00 93.19 191 PRO A N 1
ATOM 1485 C CA . PRO A 1 191 ? 0.679 -10.762 3.703 1.00 93.19 191 PRO A CA 1
ATOM 1486 C C . PRO A 1 191 ? -0.748 -11.239 4.026 1.00 93.19 191 PRO A C 1
ATOM 1488 O O . PRO A 1 191 ? -1.320 -12.055 3.293 1.00 93.19 191 PRO A O 1
ATOM 1491 N N . ALA A 1 192 ? -1.365 -10.738 5.101 1.00 93.62 192 ALA A N 1
ATOM 1492 C CA . ALA A 1 192 ? -2.785 -10.947 5.366 1.00 93.62 192 ALA A CA 1
ATOM 1493 C C . ALA A 1 192 ? -3.686 -10.251 4.328 1.00 93.62 192 ALA A C 1
ATOM 1495 O O . ALA A 1 192 ? -4.777 -10.750 4.062 1.00 93.62 192 ALA A O 1
ATOM 1496 N N . TYR A 1 193 ? -3.225 -9.159 3.707 1.00 94.81 193 TYR A N 1
ATOM 1497 C CA . TYR A 1 193 ? -4.051 -8.285 2.861 1.00 94.81 193 TYR A CA 1
ATOM 1498 C C . TYR A 1 193 ? -3.506 -8.070 1.450 1.00 94.81 193 TYR A C 1
ATOM 1500 O O . TYR A 1 193 ? -4.279 -7.723 0.555 1.00 94.81 193 TYR A O 1
ATOM 1508 N N . VAL A 1 194 ? -2.204 -8.276 1.238 1.00 93.25 194 VAL A N 1
ATOM 1509 C CA . VAL A 1 194 ? -1.564 -8.088 -0.065 1.00 93.25 194 VAL A CA 1
ATOM 1510 C C . VAL A 1 194 ? -0.659 -9.266 -0.427 1.00 93.25 194 VAL A C 1
ATOM 1512 O O . VAL A 1 194 ? 0.008 -9.831 0.435 1.00 93.25 194 VAL A O 1
ATOM 1515 N N . TYR A 1 195 ? -0.660 -9.651 -1.702 1.00 92.06 195 TYR A N 1
ATOM 1516 C CA . TYR A 1 195 ? 0.286 -10.592 -2.303 1.00 92.06 195 TYR A CA 1
ATOM 1517 C C . TYR A 1 195 ? 1.267 -9.853 -3.206 1.00 92.06 195 TYR A C 1
ATOM 1519 O O . TYR A 1 195 ? 0.881 -8.925 -3.909 1.00 92.06 195 TYR A O 1
ATOM 1527 N N . TRP A 1 196 ? 2.523 -10.285 -3.215 1.00 89.38 196 TRP A N 1
ATOM 1528 C CA . TRP A 1 196 ? 3.578 -9.775 -4.091 1.00 89.38 196 TRP A CA 1
ATOM 1529 C C . TRP A 1 196 ? 4.590 -10.883 -4.396 1.00 89.38 196 TRP A C 1
ATOM 1531 O O . TRP A 1 196 ? 4.419 -11.994 -3.894 1.00 89.38 196 TRP A O 1
ATOM 1541 N N . ARG A 1 197 ? 5.597 -10.606 -5.232 1.00 82.19 197 ARG A N 1
ATOM 1542 C CA . ARG A 1 197 ? 6.660 -11.556 -5.581 1.00 82.19 197 ARG A CA 1
ATOM 1543 C C . ARG A 1 197 ? 8.039 -11.021 -5.233 1.00 82.19 197 ARG A C 1
ATOM 1545 O O . ARG A 1 197 ? 8.238 -9.793 -5.307 1.00 82.19 197 ARG A O 1
#

Organism: NCBI:txid873449

Sequence (197 aa):
MKRKLLLLLCLLASGAFLVACNPKSHSSSDQTNVTSSANDGSPSTRGKFHKNRHPDDLPVDADSAKKDKIYATDGSEIYYEGSSSGLTASAPDYKGYTADTVKQILGNPDSIINDSSQMVIALKQDEPKRIINLFKNKDITREEARAFNWKAVDFSLGNLHNYYIYEYKEKDIILLFNAGSNTLVYVTPNPAYVYWR

pLDDT: mean 75.65, std 26.54, range [26.97, 98.75]

InterPro domains:
  IPR032542 Protein of unknown function DUF4947 [PF16305] (55-195)

Secondary structure (DSSP, 8-state):
--------------------------------------------------TTSS-SS--SSTTTS-SSSEE-BSS---EEEEETTEEEEE--B-TT-BHHHHHHHH-S-SEEE--HHHHHHIIIIIHHHHHHHHHHTTSS-HHHHHHHHHHHHHHHHS--TTEEEEEETTTTEEEEEETTTTEEEEE---TTTEE--

Foldseek 3Di:
DDDDDDDDDDDDDDDDDDDDDDDDDDDDDDDDDDDDDDDDDDPPPPPPPPDPLADPDFAQALVRDDLQAQEFHDQFDFFWDDDPVDTDTTDGHHHHDFPVSLCSRQNAFPDKFQDLVVLLCCLQPVLLVLLVVCVVVVVDDPGNSVRQNVVSNVVSVDDCNQWMWGAHDPNSKIWIARNVVRGTDHMRPGSSHYHYD

Radius of gyration: 22.41 Å; chains: 1; bounding box: 64×61×43 Å